Protein AF-0000000087581955 (afdb_homodimer)

Secondary structure (DSSP, 8-state):
-------------------------HHHHHHGGG-S-HHHHHHHHHHHHHHHHHHHHHHGGGHHHHHHHHHT-TT-TTS-HHHHHHHHHHHHHHHHHTT-HHHHHHHHTTSGGG--SSS--GGGHHHHHHHHHHHHHHHHHHHHHHH-/-------------------------HHHHHHGGG-S-HHHHHHHHHHHHHHHHHHHHHHGGGHHHHHHHHHT-TT-TTS-HHHHHHHHHHHHHHHHHTT-HHHHHHHHTTSGGG--SSS--GGGHHHHHHHHHHHHHHHHHHHHHHH-

Nearest PDB structures (foldseek):
  3ffl-assembly2_D  TM=4.399E-01  e=1.730E+00  Homo sapiens
  8j8q-assembly1_C  TM=4.031E-01  e=1.817E+00  Saccharomyces eubayanus
  6fvw-assembly1_S  TM=5.144E-01  e=7.930E+00  Saccharomyces cerevisiae S288C
  4cr3-assembly1_S  TM=3.971E-01  e=5.906E+00  Saccharomyces cerevisiae
  3ffl-assembly2_D  TM=4.398E-01  e=1.495E+00  Homo sapiens

Sequence (296 aa):
MAAAVASASGGLGLGGPPSRTPIATASGLLALLSEPDPSLVRRALTGLLAVVDTLWHEVAESLPDLEAIAEGGEGHESHDGAARETAAALASRVFFHLEEPRQALRLALESGGHFDVMAPSKADGPYVERLVNAAIEEYVSRRAREFDMAAAVASASGGLGLGGPPSRTPIATASGLLALLSEPDPSLVRRALTGLLAVVDTLWHEVAESLPDLEAIAEGGEGHESHDGAARETAAALASRVFFHLEEPRQALRLALESGGHFDVMAPSKADGPYVERLVNAAIEEYVSRRAREFD

Foldseek 3Di:
DDDPPPPPPVPPPPPDDPPCPPPCDLVNLLVQCPDPDQVSNQVSLVSCLVCCLPPVVSVVVCLVVLQCLLVCDDPNVPHDLQSNLSSLQSNLSSCVVVVNLQSSLVSLVSNPPSQDLPDDDPVCVVVSVSNVVVVVVVVVVVVVVVVD/DDPDPPPPPVPPPPPPDPPCPPPCDLVNLLVQCPPPDQVSNQVSLVSCLVCCLPPVVSVVVCLVVLQCLLVCDDPNVPHDLQSNLSSLQSNLSSCVVVVNLQSSLVSLVSNPPSQDLPDDDPVCVVVSVSNVVVVVVVVVVVVVVVVD

Solvent-accessible surface area (backbone atoms only — not comparable to full-atom values): 16694 Å² total; per-residue (Å²): 133,83,81,82,80,75,78,77,75,74,75,75,74,78,73,66,75,74,80,68,70,68,72,78,48,69,62,64,35,55,62,29,61,75,45,87,50,63,69,48,27,42,50,20,45,54,56,43,55,75,41,36,91,79,43,31,76,65,53,49,75,44,36,70,59,27,49,42,41,36,67,42,39,93,92,26,64,84,52,49,71,65,46,18,15,45,23,14,36,42,39,12,52,37,27,45,75,70,70,35,38,64,64,13,37,58,28,30,74,54,10,54,89,76,51,48,79,86,71,50,52,81,90,40,38,69,60,47,49,49,30,52,49,41,23,45,50,48,43,52,55,50,53,54,57,73,76,103,136,83,82,76,80,77,77,77,76,72,77,75,73,75,72,68,74,73,80,70,69,68,72,78,49,70,62,65,36,55,59,29,61,75,45,88,51,63,69,50,26,41,50,19,45,56,54,44,54,75,40,34,90,80,43,30,77,66,54,49,77,44,37,70,60,27,49,43,39,35,66,42,38,91,96,25,63,83,52,49,72,65,47,19,14,45,23,13,37,42,40,12,52,36,29,45,74,70,70,35,38,66,62,12,38,59,28,30,73,54,10,55,89,76,53,47,79,87,70,51,50,82,89,40,38,69,61,47,49,50,30,52,50,42,21,45,50,49,42,53,55,52,53,56,57,72,75,103

Radius of gyration: 31.88 Å; Cα contacts (8 Å, |Δi|>4): 304; chains: 2; bounding box: 93×101×53 Å

Structure (mmCIF, N/CA/C/O backbone):
data_AF-0000000087581955-model_v1
#
loop_
_entity.id
_entity.type
_entity.pdbx_description
1 polymer '26S proteasome non-ATPase regulatory subunit 1/RPN2 N-terminal domain-containing protein'
#
loop_
_atom_site.group_PDB
_atom_site.id
_atom_site.type_symbol
_atom_site.label_atom_id
_atom_site.label_alt_id
_atom_site.label_comp_id
_atom_site.label_asym_id
_atom_site.label_entity_id
_atom_site.label_seq_id
_atom_site.pdbx_PDB_ins_code
_atom_site.Cartn_x
_atom_site.Cartn_y
_atom_site.Cartn_z
_atom_site.occupancy
_atom_site.B_iso_or_equiv
_atom_site.auth_seq_id
_atom_site.auth_comp_id
_atom_site.auth_asym_id
_atom_site.auth_atom_id
_atom_site.pdbx_PDB_model_num
ATOM 1 N N . MET A 1 1 ? -70 52.875 -3.326 1 21.89 1 MET A N 1
ATOM 2 C CA . MET A 1 1 ? -69.25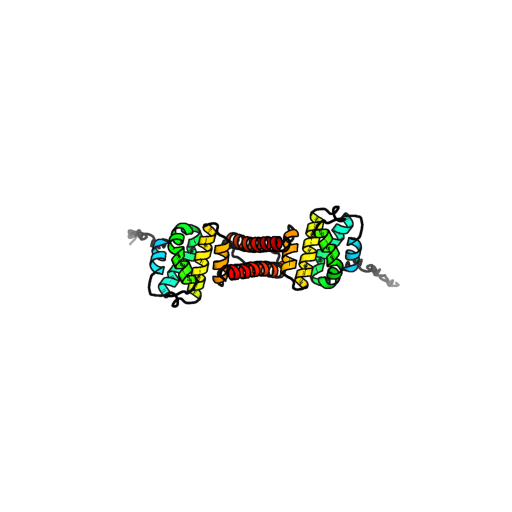 52.281 -2.217 1 21.89 1 MET A CA 1
ATOM 3 C C . MET A 1 1 ? -67.875 51.906 -2.662 1 21.89 1 MET A C 1
ATOM 5 O O . MET A 1 1 ? -67.062 51.469 -1.847 1 21.89 1 MET A O 1
ATOM 9 N N . ALA A 1 2 ? -67.688 51.812 -4.059 1 21.8 2 ALA A N 1
ATOM 10 C CA . ALA A 1 2 ? -66.625 50.906 -4.422 1 21.8 2 ALA A CA 1
ATOM 11 C C . ALA A 1 2 ? -65.25 51.375 -3.912 1 21.8 2 ALA A C 1
ATOM 13 O O . ALA A 1 2 ? -65.062 52.531 -3.543 1 21.8 2 ALA A O 1
ATOM 14 N N . ALA A 1 3 ? -64.125 51.312 -4.703 1 29.77 3 ALA A N 1
ATOM 15 C CA . ALA A 1 3 ? -62.906 50.531 -4.82 1 29.77 3 ALA A CA 1
ATOM 16 C C . ALA A 1 3 ? -61.688 51.406 -4.43 1 29.77 3 ALA A C 1
ATOM 18 O O . ALA A 1 3 ? -61.406 52.406 -5.062 1 29.77 3 ALA A O 1
ATOM 19 N N . ALA A 1 4 ? -61.344 51.375 -3.104 1 32.81 4 ALA A N 1
ATOM 20 C CA . ALA A 1 4 ? -60.156 52.031 -2.568 1 32.81 4 ALA A CA 1
ATOM 21 C C . ALA A 1 4 ? -58.875 51.438 -3.201 1 32.81 4 ALA A C 1
ATOM 23 O O . ALA A 1 4 ? -58.75 50.219 -3.322 1 32.81 4 ALA A O 1
ATOM 24 N N . VAL A 1 5 ? -58.25 52.156 -4.043 1 34.94 5 VAL A N 1
ATOM 25 C CA . VAL A 1 5 ? -57 51.906 -4.754 1 34.94 5 VAL A CA 1
ATOM 26 C C . VAL A 1 5 ? -55.844 51.719 -3.754 1 34.94 5 VAL A C 1
ATOM 28 O O . VAL A 1 5 ? -55.531 52.656 -3.008 1 34.94 5 VAL A O 1
ATOM 31 N N . ALA A 1 6 ? -55.75 50.531 -3.084 1 34.69 6 ALA A N 1
ATOM 32 C CA . ALA A 1 6 ? -54.656 50.25 -2.133 1 34.69 6 ALA A CA 1
ATOM 33 C C . ALA A 1 6 ? -53.312 50.344 -2.811 1 34.69 6 ALA A C 1
ATOM 35 O O . ALA A 1 6 ? -53.125 49.812 -3.906 1 34.69 6 ALA A O 1
ATOM 36 N N . SER A 1 7 ? -52.562 51.375 -2.662 1 27.98 7 SER A N 1
ATOM 37 C CA . SER A 1 7 ? -51.188 51.625 -3.068 1 27.98 7 SER A CA 1
ATOM 38 C C . SER A 1 7 ? -50.281 50.531 -2.512 1 27.98 7 SER A C 1
ATOM 40 O O . SER A 1 7 ? -50.25 50.281 -1.303 1 27.98 7 SER A O 1
ATOM 42 N N . ALA A 1 8 ? -50.156 49.344 -3.156 1 36.34 8 ALA A N 1
ATOM 43 C CA . ALA A 1 8 ? -49.25 48.25 -2.867 1 36.34 8 ALA A CA 1
ATOM 44 C C . ALA A 1 8 ? -47.812 48.75 -2.697 1 36.34 8 ALA A C 1
ATOM 46 O O . ALA A 1 8 ? -47.188 49.219 -3.654 1 36.34 8 ALA A O 1
ATOM 47 N N . SER A 1 9 ? -47.531 49.5 -1.555 1 29.95 9 SER A N 1
ATOM 48 C CA . SER A 1 9 ? -46.125 49.812 -1.293 1 29.95 9 SER A CA 1
ATOM 49 C C . SER A 1 9 ? -45.281 48.531 -1.302 1 29.95 9 SER A C 1
ATOM 51 O O . SER A 1 9 ? -45.469 47.656 -0.48 1 29.95 9 SER A O 1
ATOM 53 N N . GLY A 1 10 ? -45.031 47.906 -2.396 1 34.22 10 GLY A N 1
ATOM 54 C CA . GLY A 1 10 ? -44.094 46.812 -2.525 1 34.22 10 GLY A CA 1
ATOM 55 C C . GLY A 1 10 ? -42.75 47.094 -1.847 1 34.22 10 GLY A C 1
ATOM 56 O O . GLY A 1 10 ? -42.062 48.031 -2.197 1 34.22 10 GLY A O 1
ATOM 57 N N . GLY A 1 11 ? -42.688 46.906 -0.487 1 33 11 GLY A N 1
ATOM 58 C CA . GLY A 1 11 ? -41.438 46.969 0.257 1 33 11 GLY A CA 1
ATOM 59 C C . GLY A 1 11 ? -40.344 46.156 -0.381 1 33 11 GLY A C 1
ATOM 60 O O . GLY A 1 11 ? -40.5 44.938 -0.609 1 33 11 GLY A O 1
ATOM 61 N N . LEU A 1 12 ? -39.656 46.625 -1.37 1 38.62 12 LEU A N 1
ATOM 62 C CA . LEU A 1 12 ? -38.375 46.062 -1.84 1 38.62 12 LEU A CA 1
ATOM 63 C C . LEU A 1 12 ? -37.469 45.719 -0.667 1 38.62 12 LEU A C 1
ATOM 65 O O . LEU A 1 12 ? -37.094 46.594 0.117 1 38.62 12 LEU A O 1
ATOM 69 N N . GLY A 1 13 ? -37.719 44.625 0.064 1 37.88 13 GLY A N 1
ATOM 70 C CA . GLY A 1 13 ? -36.75 44.062 0.995 1 37.88 13 GLY A CA 1
ATOM 71 C C . GLY A 1 13 ? -35.344 44.062 0.45 1 37.88 13 GLY A C 1
ATOM 72 O O . GLY A 1 13 ? -35.062 43.406 -0.56 1 37.88 13 GLY A O 1
ATOM 73 N N . LEU A 1 14 ? -34.656 45.156 0.453 1 40.66 14 LEU A N 1
ATOM 74 C CA . LEU A 1 14 ? -33.188 45.156 0.213 1 40.66 14 LEU A CA 1
ATOM 75 C C . LEU A 1 14 ? -32.562 43.938 0.864 1 40.66 14 LEU A C 1
ATOM 77 O O . LEU A 1 14 ? -32.656 43.75 2.076 1 40.66 14 LEU A O 1
ATOM 81 N N . GLY A 1 15 ? -32.625 42.719 0.253 1 39.19 15 GLY A N 1
ATOM 82 C CA . GLY A 1 15 ? -31.781 41.594 0.641 1 39.19 15 GLY A CA 1
ATOM 83 C C . GLY A 1 15 ? -30.406 42 1.142 1 39.19 15 GLY A C 1
ATOM 84 O O . GLY A 1 15 ? -29.734 42.812 0.506 1 39.19 15 GLY A O 1
ATOM 85 N N . GLY A 1 16 ? -30.234 42.25 2.438 1 41.22 16 GLY A N 1
ATOM 86 C CA . GLY A 1 16 ? -28.922 42.469 3.016 1 41.22 16 GLY A CA 1
ATOM 87 C C . GLY A 1 16 ? -27.812 41.688 2.35 1 41.22 16 GLY A C 1
ATOM 88 O O . GLY A 1 16 ? -28.094 40.719 1.635 1 41.22 16 GLY A O 1
ATOM 89 N N . PRO A 1 17 ? -26.672 42.312 2.051 1 42.19 17 PRO A N 1
ATOM 90 C CA . PRO A 1 17 ? -25.578 41.562 1.421 1 42.19 17 PRO A CA 1
ATOM 91 C C . PRO A 1 17 ? -25.406 40.156 1.994 1 42.19 17 PRO A C 1
ATOM 93 O O . PRO A 1 17 ? -25.797 39.906 3.137 1 42.19 17 PRO A O 1
ATOM 96 N N . PRO A 1 18 ? -25.469 39.125 1.227 1 43.31 18 PRO A N 1
ATOM 97 C CA . PRO A 1 18 ? -25.234 37.781 1.747 1 43.31 18 PRO A CA 1
ATOM 98 C C . PRO A 1 18 ? -24.172 37.75 2.844 1 43.31 18 PRO A C 1
ATOM 100 O O . PRO A 1 18 ? -23.281 38.594 2.875 1 43.31 18 PRO A O 1
ATOM 103 N N . SER A 1 19 ? -24.516 37.5 4.047 1 42.88 19 SER A N 1
ATOM 104 C CA . SER A 1 19 ? -23.562 37.219 5.113 1 42.88 19 SER A CA 1
ATOM 105 C C . SER A 1 19 ? -22.297 36.562 4.57 1 42.88 19 SER A C 1
ATOM 107 O O . SER A 1 19 ? -22.359 35.469 3.994 1 42.88 19 SER A O 1
ATOM 109 N N . ARG A 1 20 ? -21.359 37.219 3.996 1 43.88 20 ARG A N 1
ATOM 110 C CA . ARG A 1 20 ? -20.094 36.688 3.516 1 43.88 20 ARG A CA 1
ATOM 111 C C . ARG A 1 20 ? -19.484 35.719 4.531 1 43.88 20 ARG A C 1
ATOM 113 O O . ARG A 1 20 ? -19.047 36.156 5.609 1 43.88 20 ARG A O 1
ATOM 120 N N . THR A 1 21 ? -20.078 34.656 4.742 1 46.47 21 THR A N 1
ATOM 121 C CA . THR A 1 21 ? -19.281 33.688 5.496 1 46.47 21 THR A CA 1
ATOM 122 C C . THR A 1 21 ? -17.797 33.844 5.164 1 46.47 21 THR A C 1
ATOM 124 O O . THR A 1 21 ? -17.391 33.75 4.004 1 46.47 21 THR A O 1
ATOM 127 N N . PRO A 1 22 ? -17.094 34.75 5.797 1 46.34 22 PRO A N 1
ATOM 128 C CA . PRO A 1 22 ? -15.68 34.906 5.469 1 46.34 22 PRO A CA 1
ATOM 129 C C . PRO A 1 22 ? -15.016 33.594 5.043 1 46.34 22 PRO A C 1
ATOM 131 O O . PRO A 1 22 ? -15.266 32.562 5.645 1 46.34 22 PRO A O 1
ATOM 134 N N . ILE A 1 23 ? -14.828 33.375 3.855 1 48.28 23 ILE A N 1
ATOM 135 C CA . ILE A 1 23 ? -13.93 32.312 3.412 1 48.28 23 ILE A CA 1
ATOM 136 C C . ILE A 1 23 ? -12.758 32.188 4.383 1 48.28 23 ILE A C 1
ATOM 138 O O . ILE A 1 23 ? -12 33.156 4.57 1 48.28 23 ILE A O 1
ATOM 142 N N . ALA A 1 24 ? -12.945 31.516 5.535 1 58.81 24 ALA A N 1
ATOM 143 C CA . ALA A 1 24 ? -11.797 31.344 6.418 1 58.81 24 ALA A CA 1
ATOM 144 C C . ALA A 1 24 ? -10.516 31.172 5.613 1 58.81 24 ALA A C 1
ATOM 146 O O . ALA A 1 24 ? -10.414 30.297 4.762 1 58.81 24 ALA A O 1
ATOM 147 N N . THR A 1 25 ? -9.75 32.312 5.273 1 74.56 25 THR A N 1
ATOM 148 C CA . THR A 1 25 ? -8.43 32.25 4.672 1 74.56 25 THR A CA 1
ATOM 149 C C . THR A 1 25 ? -7.488 31.375 5.48 1 74.56 25 THR A C 1
ATOM 151 O O . THR A 1 25 ? -7.711 31.141 6.676 1 74.56 25 THR A O 1
ATOM 154 N N . ALA A 1 26 ? -6.707 30.469 4.891 1 87.94 26 ALA A N 1
ATOM 155 C CA . ALA A 1 26 ? -5.719 29.641 5.574 1 87.94 26 ALA A CA 1
ATOM 156 C C . ALA A 1 26 ? -4.977 30.438 6.645 1 87.94 26 ALA A C 1
ATOM 158 O O . ALA A 1 26 ? -4.703 29.922 7.734 1 87.94 26 ALA A O 1
ATOM 159 N N . SER A 1 27 ? -4.898 31.766 6.445 1 90.56 27 SER A N 1
ATOM 160 C CA . SER A 1 27 ? -4.141 32.594 7.371 1 90.56 27 SER A CA 1
ATOM 161 C C . SER A 1 27 ? -4.859 32.75 8.711 1 90.56 27 SER A C 1
ATOM 163 O O . SER A 1 27 ? -4.23 32.688 9.766 1 90.56 27 SER A O 1
ATOM 165 N N . GLY A 1 28 ? -6.07 33.031 8.641 1 91.75 28 GLY A N 1
ATOM 166 C CA . GLY A 1 28 ? -6.852 33.125 9.867 1 91.75 28 GLY A CA 1
ATOM 167 C C . GLY A 1 28 ? -6.82 31.844 10.695 1 91.75 28 GLY A C 1
ATOM 168 O O . GLY A 1 28 ? -6.66 31.906 11.914 1 91.75 28 GLY A O 1
ATOM 169 N N . LEU A 1 29 ? -6.93 30.734 10.078 1 95.56 29 LEU A N 1
ATOM 170 C CA . LEU A 1 29 ? -6.871 29.453 10.766 1 95.56 29 LEU A CA 1
ATOM 171 C C . LEU A 1 29 ? -5.469 29.172 11.297 1 95.56 29 LEU A C 1
ATOM 173 O O . LEU A 1 29 ? -5.305 28.656 12.398 1 95.56 29 LEU A O 1
ATOM 177 N N . LEU A 1 30 ? -4.492 29.531 10.531 1 96.19 30 LEU A N 1
ATOM 178 C CA . LEU A 1 30 ? -3.105 29.312 10.93 1 96.19 30 LEU A CA 1
ATOM 179 C C . LEU A 1 30 ? -2.777 30.078 12.203 1 96.19 30 LEU A C 1
ATOM 181 O O . LEU A 1 30 ? -2.021 29.594 13.047 1 96.19 30 LEU A O 1
ATOM 185 N N . ALA A 1 31 ? -3.328 31.266 12.328 1 93.44 31 ALA A N 1
ATOM 186 C CA . ALA A 1 31 ? -3.102 32.094 13.516 1 93.44 31 ALA A CA 1
ATOM 187 C C . ALA A 1 31 ? -3.633 31.406 14.773 1 93.44 31 ALA A C 1
ATOM 189 O O . ALA A 1 31 ? -3.092 31.594 15.867 1 93.44 31 ALA A O 1
ATOM 190 N N . LEU A 1 32 ? -4.598 30.547 14.617 1 93.5 32 LEU A N 1
ATOM 191 C CA . LEU A 1 32 ? -5.242 29.891 15.742 1 93.5 32 LEU A CA 1
ATOM 192 C C . LEU A 1 32 ? -4.391 28.734 16.25 1 93.5 32 LEU A C 1
ATOM 194 O O . LEU A 1 32 ? -4.609 28.234 17.359 1 93.5 32 LEU A O 1
ATOM 198 N N . LEU A 1 33 ? -3.371 28.266 15.516 1 92.75 33 LEU A N 1
ATOM 199 C CA . LEU A 1 33 ? -2.549 27.125 15.898 1 92.75 33 LEU A CA 1
ATOM 200 C C . LEU A 1 33 ? -1.664 27.469 17.094 1 92.75 33 LEU A C 1
ATOM 202 O O . LEU A 1 33 ? -1.193 26.578 17.797 1 92.75 33 LEU A O 1
ATOM 206 N N . SER A 1 34 ? -1.469 28.766 17.312 1 88.62 34 SER A N 1
ATOM 207 C CA . SER A 1 34 ? -0.576 29.203 18.375 1 88.62 34 SER A CA 1
ATOM 208 C C . SER A 1 34 ? -1.359 29.594 19.625 1 88.62 34 SER A C 1
ATOM 210 O O . SER A 1 34 ? -0.774 30.016 20.625 1 88.62 34 SER A O 1
ATOM 212 N N . GLU A 1 35 ? -2.619 29.422 19.5 1 89.38 35 GLU A N 1
ATOM 213 C CA . GLU A 1 35 ? -3.455 29.781 20.641 1 89.38 35 GLU A CA 1
ATOM 214 C C . GLU A 1 35 ? -3.318 28.766 21.766 1 89.38 35 GLU A C 1
ATOM 216 O O . GLU A 1 35 ? -3.189 27.562 21.516 1 89.38 35 GLU A O 1
ATOM 221 N N . PRO A 1 36 ? -3.451 29.266 23.031 1 88.25 36 PRO A N 1
ATOM 222 C CA . PRO A 1 36 ? -3.332 28.359 24.172 1 88.25 36 PRO A CA 1
ATOM 223 C C . PRO A 1 36 ? -4.562 27.469 24.359 1 88.25 36 PRO A C 1
ATOM 225 O O . PRO A 1 36 ? -4.473 26.406 24.969 1 88.25 36 PRO A O 1
ATOM 228 N N . ASP A 1 37 ? -5.672 27.828 23.875 1 89.44 37 ASP A N 1
ATOM 229 C CA . ASP A 1 37 ? -6.914 27.062 24 1 89.44 37 ASP A CA 1
ATOM 230 C C . ASP A 1 37 ? -6.934 25.875 23.047 1 89.44 37 ASP A C 1
ATOM 232 O O . ASP A 1 37 ? -6.98 26.062 21.828 1 89.44 37 ASP A O 1
ATOM 236 N N . PRO A 1 38 ? -7.047 24.688 23.516 1 89.62 38 PRO A N 1
ATOM 237 C CA . PRO A 1 38 ? -7.023 23.5 22.656 1 89.62 38 PRO A CA 1
ATOM 238 C C . PRO A 1 38 ? -8.211 23.422 21.703 1 89.62 38 PRO A C 1
ATOM 240 O O . PRO A 1 38 ? -8.094 22.891 20.609 1 89.62 38 PRO A O 1
ATOM 243 N N . SER A 1 39 ? -9.273 23.906 22.172 1 91.62 39 SER A N 1
ATOM 244 C CA . SER A 1 39 ? -10.453 23.875 21.328 1 91.62 39 SER A CA 1
ATOM 245 C C . SER A 1 39 ? -10.258 24.75 20.078 1 91.62 39 SER A C 1
ATOM 247 O O . SER A 1 39 ? -10.773 24.422 19.016 1 91.62 39 SER A O 1
ATOM 249 N N . LEU A 1 40 ? -9.57 25.828 20.25 1 93.5 40 LEU A N 1
ATOM 250 C CA . LEU A 1 40 ? -9.273 26.703 19.109 1 93.5 40 LEU A CA 1
ATOM 251 C C . LEU A 1 40 ? -8.289 26.047 18.156 1 93.5 40 LEU A C 1
ATOM 253 O O . LEU A 1 40 ? -8.43 26.156 16.938 1 93.5 40 LEU A O 1
ATOM 257 N N . VAL A 1 41 ? -7.312 25.328 18.75 1 93 41 VAL A N 1
ATOM 258 C CA . VAL A 1 41 ? -6.34 24.625 17.938 1 93 41 VAL A CA 1
ATOM 259 C C . VAL A 1 41 ? -7.039 23.531 17.125 1 93 41 VAL A C 1
ATOM 261 O O . VAL A 1 41 ? -6.805 23.391 15.922 1 93 41 VAL A O 1
ATOM 264 N N . ARG A 1 42 ? -7.926 22.828 17.734 1 94.62 42 ARG A N 1
ATOM 265 C CA . ARG A 1 42 ? -8.672 21.766 17.062 1 94.62 42 ARG A CA 1
ATOM 266 C C . ARG A 1 42 ? -9.492 22.328 15.906 1 94.62 42 ARG A C 1
ATOM 268 O O . ARG A 1 42 ? -9.555 21.734 14.828 1 94.62 42 ARG A O 1
ATOM 275 N N . ARG A 1 43 ? -10.141 23.422 16.203 1 95.19 43 ARG A N 1
ATOM 276 C CA . ARG A 1 43 ? -10.93 24.062 15.172 1 95.19 43 ARG A CA 1
ATOM 277 C C . ARG A 1 43 ? -10.047 24.5 14 1 95.19 43 ARG A C 1
ATOM 279 O O . ARG A 1 43 ? -10.43 24.344 12.836 1 95.19 43 ARG A O 1
ATOM 286 N N . ALA A 1 44 ? -8.953 25.047 14.344 1 96.5 44 ALA A N 1
ATOM 287 C CA . ALA A 1 44 ? -8 25.453 13.32 1 96.5 44 ALA A CA 1
ATOM 288 C C . ALA A 1 44 ? -7.555 24.266 12.469 1 96.5 44 ALA A C 1
ATOM 290 O O . ALA A 1 44 ? -7.582 24.344 11.242 1 96.5 44 ALA A O 1
ATOM 291 N N . LEU A 1 45 ? -7.195 23.172 13.078 1 97.31 45 LEU A N 1
ATOM 292 C CA . LEU A 1 45 ? -6.707 21.984 12.398 1 97.31 45 LEU A CA 1
ATOM 293 C C . LEU A 1 45 ? -7.773 21.406 11.477 1 97.31 45 LEU A C 1
ATOM 295 O O . LEU A 1 45 ? -7.496 21.094 10.312 1 97.31 45 LEU A O 1
ATOM 299 N N . THR A 1 46 ? -8.906 21.312 11.992 1 96.5 46 THR A N 1
ATOM 300 C CA . THR A 1 46 ? -10.016 20.766 11.219 1 96.5 46 THR A CA 1
ATOM 301 C C . THR A 1 46 ? -10.32 21.641 10.008 1 96.5 46 THR A C 1
ATOM 303 O O . THR A 1 46 ? -10.523 21.141 8.898 1 96.5 46 THR A O 1
ATOM 306 N N . GLY A 1 47 ? -10.375 22.922 10.273 1 96.88 47 GLY A N 1
ATOM 307 C CA . GLY A 1 47 ? -10.594 23.859 9.18 1 96.88 47 GLY A CA 1
ATOM 308 C C . GLY A 1 47 ? -9.508 23.797 8.125 1 96.88 47 GLY A C 1
ATOM 309 O O . GLY A 1 47 ? -9.797 23.844 6.926 1 96.88 47 GLY A O 1
ATOM 310 N N . LEU A 1 48 ? -8.289 23.703 8.547 1 97.75 48 LEU A N 1
ATOM 311 C CA . LEU A 1 48 ? -7.16 23.641 7.629 1 97.75 48 LEU A CA 1
ATOM 312 C C . LEU A 1 48 ? -7.195 22.359 6.812 1 97.75 48 LEU A C 1
ATOM 314 O O . LEU A 1 48 ? -6.855 22.359 5.625 1 97.75 48 LEU A O 1
ATOM 318 N N . LEU A 1 49 ? -7.562 21.266 7.414 1 97 49 LEU A N 1
ATOM 319 C CA . LEU A 1 49 ? -7.625 19.984 6.719 1 97 49 LEU A CA 1
ATOM 320 C C . LEU A 1 49 ? -8.641 20.031 5.582 1 97 49 LEU A C 1
ATOM 322 O O . LEU A 1 49 ? -8.422 19.438 4.527 1 97 49 LEU A O 1
ATOM 326 N N . ALA A 1 50 ? -9.664 20.797 5.816 1 95.44 50 ALA A N 1
ATOM 327 C CA . ALA A 1 50 ? -10.727 20.906 4.82 1 95.44 50 ALA A CA 1
ATOM 328 C C . ALA A 1 50 ? -10.242 21.672 3.59 1 95.44 50 ALA A C 1
ATOM 330 O O . ALA A 1 50 ? -10.781 21.516 2.494 1 95.44 50 ALA A O 1
ATOM 331 N N . VAL A 1 51 ? -9.188 22.453 3.715 1 95.62 51 VAL A N 1
ATOM 332 C CA . VAL A 1 51 ? -8.805 23.328 2.611 1 95.62 51 VAL A CA 1
ATOM 333 C C . VAL A 1 51 ? -7.379 23.016 2.164 1 95.62 51 VAL A C 1
ATOM 335 O O . VAL A 1 51 ? -6.879 23.594 1.199 1 95.62 51 VAL A O 1
ATOM 338 N N . VAL A 1 52 ? -6.703 22.109 2.742 1 97.19 52 VAL A N 1
ATOM 339 C CA . VAL A 1 52 ? -5.27 21.875 2.578 1 97.19 52 VAL A CA 1
ATOM 340 C C . VAL A 1 52 ? -4.965 21.5 1.133 1 97.19 52 VAL A C 1
ATOM 342 O O . VAL A 1 52 ? -3.916 21.844 0.595 1 97.19 52 VAL A O 1
ATOM 345 N N . ASP A 1 53 ? -5.84 20.844 0.45 1 96.44 53 ASP A N 1
ATOM 346 C CA . ASP A 1 53 ? -5.555 20.406 -0.913 1 96.44 53 ASP A CA 1
ATOM 347 C C . ASP A 1 53 ? -5.531 21.594 -1.878 1 96.44 53 ASP A C 1
ATOM 349 O O . ASP A 1 53 ? -4.883 21.531 -2.922 1 96.44 53 ASP A O 1
ATOM 353 N N . THR A 1 54 ? -6.207 22.625 -1.479 1 95.62 54 THR A N 1
ATOM 354 C CA . THR A 1 54 ? -6.266 23.797 -2.334 1 95.62 54 THR A CA 1
ATOM 355 C C . THR A 1 54 ? -5.281 24.859 -1.851 1 95.62 54 THR A C 1
ATOM 357 O O . THR A 1 54 ? -4.73 25.625 -2.656 1 95.62 54 THR A O 1
ATOM 360 N N . LEU A 1 55 ? -5.02 24.922 -0.562 1 96.81 55 LEU A N 1
ATOM 361 C CA . LEU A 1 55 ? -4.219 26 0.012 1 96.81 55 LEU A CA 1
ATOM 362 C C . LEU A 1 55 ? -2.953 25.438 0.662 1 96.81 55 LEU A C 1
ATOM 364 O O . LEU A 1 55 ? -2.463 26 1.648 1 96.81 55 LEU A O 1
ATOM 368 N N . TRP A 1 56 ? -2.416 24.344 0.12 1 97.69 56 TRP A N 1
ATOM 369 C CA . TRP A 1 56 ? -1.295 23.672 0.756 1 97.69 56 TRP A CA 1
ATOM 370 C C . TRP A 1 56 ? -0.066 24.578 0.809 1 97.69 56 TRP A C 1
ATOM 372 O O . TRP A 1 56 ? 0.73 24.484 1.746 1 97.69 56 TRP A O 1
ATOM 382 N N . HIS A 1 57 ? 0.135 25.516 -0.067 1 97.12 57 HIS A N 1
ATOM 383 C CA . HIS A 1 57 ? 1.286 26.406 -0.081 1 97.12 57 HIS A CA 1
ATOM 384 C C . HIS A 1 57 ? 1.281 27.328 1.134 1 97.12 57 HIS A C 1
ATOM 386 O O . HIS A 1 57 ? 2.34 27.656 1.677 1 97.12 57 HIS A O 1
ATOM 392 N N . GLU A 1 58 ? 0.129 27.734 1.536 1 96.44 58 GLU A N 1
ATOM 393 C CA . GLU A 1 58 ? -0.016 28.562 2.732 1 96.44 58 GLU A CA 1
ATOM 394 C C . GLU A 1 58 ? 0.176 27.734 4 1 96.44 58 GLU A C 1
ATOM 396 O O . GLU A 1 58 ? 0.898 28.141 4.91 1 96.44 58 GLU A O 1
ATOM 401 N N . VAL A 1 59 ? -0.395 26.578 3.998 1 97.44 59 VAL A N 1
ATOM 402 C CA . VAL A 1 59 ? -0.324 25.703 5.156 1 97.44 59 VAL A CA 1
ATOM 403 C C . VAL A 1 59 ? 1.116 25.234 5.367 1 97.44 59 VAL A C 1
ATOM 405 O O . VAL A 1 59 ? 1.555 25.047 6.508 1 97.44 59 VAL A O 1
ATOM 408 N N . ALA A 1 60 ? 1.851 25.141 4.258 1 97.5 60 ALA A N 1
ATOM 409 C CA . ALA A 1 60 ? 3.23 24.656 4.285 1 97.5 60 ALA A CA 1
ATOM 410 C C . ALA A 1 60 ? 4.098 25.547 5.18 1 97.5 60 ALA A C 1
ATOM 412 O O . ALA A 1 60 ? 5.09 25.078 5.746 1 97.5 60 ALA A O 1
ATOM 413 N N . GLU A 1 61 ? 3.721 26.781 5.32 1 94.62 61 GLU A N 1
ATOM 414 C CA . GLU A 1 61 ? 4.473 27.703 6.168 1 94.62 61 GLU A CA 1
ATOM 415 C C . GLU A 1 61 ? 4.441 27.266 7.629 1 94.62 61 GLU A C 1
ATOM 417 O O . GLU A 1 61 ? 5.359 27.562 8.398 1 94.62 61 GLU A O 1
ATOM 422 N N . SER A 1 62 ? 3.473 26.516 7.988 1 95.69 62 SER A N 1
ATOM 423 C CA . SER A 1 62 ? 3.301 26.062 9.367 1 95.69 62 SER A CA 1
ATOM 424 C C . SER A 1 62 ? 3.65 24.594 9.523 1 95.69 62 SER A C 1
ATOM 426 O O . SER A 1 62 ? 3.312 23.969 10.539 1 95.69 62 SER A O 1
ATOM 428 N N . LEU A 1 63 ? 4.344 24.031 8.602 1 97.44 63 LEU A N 1
ATOM 429 C CA . LEU A 1 63 ? 4.633 22.609 8.57 1 97.44 63 LEU A CA 1
ATOM 430 C C . LEU A 1 63 ? 5.43 22.188 9.805 1 97.44 63 LEU A C 1
ATOM 432 O O . LEU A 1 63 ? 5.09 21.203 10.469 1 97.44 63 LEU A O 1
ATOM 436 N N . PRO A 1 64 ? 6.473 22.938 10.242 1 95.38 64 PRO A N 1
ATOM 437 C CA . PRO A 1 64 ? 7.195 22.547 11.453 1 95.38 64 PRO A CA 1
ATOM 438 C C . PRO A 1 64 ? 6.297 22.5 12.688 1 95.38 64 PRO A C 1
ATOM 440 O O . PRO A 1 64 ? 6.418 21.594 13.516 1 95.38 64 PRO A O 1
ATOM 443 N N . ASP A 1 65 ? 5.402 23.484 12.773 1 93.06 65 ASP A N 1
ATOM 444 C CA . ASP A 1 65 ? 4.457 23.5 13.883 1 93.06 65 ASP A CA 1
ATOM 445 C C . ASP A 1 65 ? 3.518 22.297 13.82 1 93.06 65 ASP A C 1
ATOM 447 O O . ASP A 1 65 ? 3.227 21.688 14.852 1 93.06 65 ASP A O 1
ATOM 451 N N . LEU A 1 66 ? 3.059 21.984 12.656 1 96.62 66 LEU A N 1
ATOM 452 C CA . LEU A 1 66 ? 2.164 20.844 12.469 1 96.62 66 LEU A CA 1
ATOM 453 C C . LEU A 1 66 ? 2.852 19.547 12.867 1 96.62 66 LEU A C 1
ATOM 455 O O . LEU A 1 66 ? 2.268 18.719 13.57 1 96.62 66 LEU A O 1
ATOM 459 N N . GLU A 1 67 ? 4.078 19.406 12.484 1 96.25 67 GLU A N 1
ATOM 460 C CA . GLU A 1 67 ? 4.844 18.219 12.836 1 96.25 67 GLU A CA 1
ATOM 461 C C . GLU A 1 67 ? 5.055 18.125 14.344 1 96.25 67 GLU A C 1
ATOM 463 O O . GLU A 1 67 ? 4.953 17.047 14.922 1 96.25 67 GLU A O 1
ATOM 468 N N . ALA A 1 68 ? 5.34 19.25 14.922 1 93.44 68 ALA A N 1
ATOM 469 C CA . ALA A 1 68 ? 5.539 19.281 16.375 1 93.44 68 ALA A CA 1
ATOM 470 C C . ALA A 1 68 ? 4.277 18.844 17.109 1 93.44 68 ALA A C 1
ATOM 472 O O . ALA A 1 68 ? 4.344 18.078 18.078 1 93.44 68 ALA A O 1
ATOM 473 N N . ILE A 1 69 ? 3.148 19.359 16.688 1 93.88 69 ILE A N 1
ATOM 474 C CA . ILE A 1 69 ? 1.878 18.984 17.297 1 93.88 69 ILE A CA 1
ATOM 475 C C . ILE A 1 69 ? 1.63 17.484 17.094 1 93.88 69 ILE A C 1
ATOM 477 O O . ILE A 1 69 ? 1.26 16.781 18.047 1 93.88 69 ILE A O 1
ATOM 481 N N . ALA A 1 70 ? 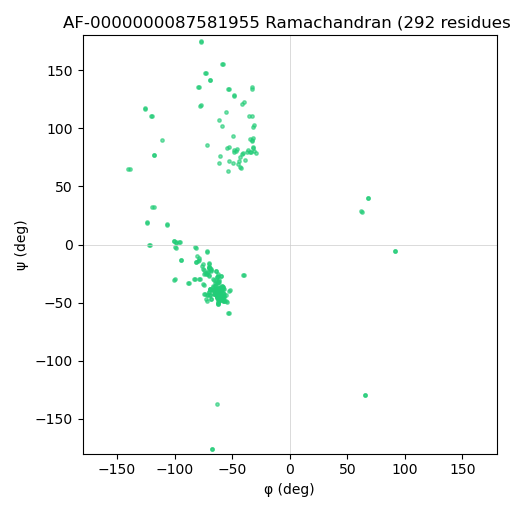1.833 16.984 15.883 1 95.75 70 ALA A N 1
ATOM 482 C CA . ALA A 1 70 ? 1.604 15.586 15.555 1 95.75 70 ALA A CA 1
ATOM 483 C C . ALA A 1 70 ? 2.447 14.672 16.438 1 95.75 70 ALA A C 1
ATOM 485 O O . ALA A 1 70 ? 1.985 13.617 16.875 1 95.75 70 ALA A O 1
ATOM 486 N N . GLU A 1 71 ? 3.648 15.055 16.766 1 92.25 71 GLU A N 1
ATOM 487 C CA . GLU A 1 71 ? 4.602 14.25 17.531 1 92.25 71 GLU A CA 1
ATOM 488 C C . GLU A 1 71 ? 4.32 14.328 19.031 1 92.25 71 GLU A C 1
ATOM 490 O O . GLU A 1 71 ? 4.762 13.469 19.797 1 92.25 71 GLU A O 1
ATOM 495 N N . GLY A 1 72 ? 3.562 15.227 19.453 1 87.25 72 GLY A N 1
ATOM 496 C CA . GLY A 1 72 ? 3.279 15.414 20.859 1 87.25 72 GLY A CA 1
ATOM 497 C C . GLY A 1 72 ? 4.512 15.758 21.672 1 87.25 72 GLY A C 1
ATOM 498 O O . GLY A 1 72 ? 4.664 15.305 22.812 1 87.25 72 GLY A O 1
ATOM 499 N N . GLY A 1 73 ? 5.414 16.375 21.031 1 73.31 73 GLY A N 1
ATOM 500 C CA . GLY A 1 73 ? 6.637 16.734 21.734 1 73.31 73 GLY A CA 1
ATOM 501 C C . GLY A 1 73 ? 6.422 17.781 22.812 1 73.31 73 GLY A C 1
ATOM 502 O O . GLY A 1 73 ? 5.285 18.062 23.188 1 73.31 73 GLY A O 1
ATOM 503 N N . GLU A 1 74 ? 7.492 18.109 23.328 1 67.25 74 GLU A N 1
ATOM 504 C CA . GLU A 1 74 ? 7.492 19.078 24.422 1 67.25 74 GLU A CA 1
ATOM 505 C C . GLU A 1 74 ? 6.645 20.297 24.078 1 67.25 74 GLU A C 1
ATOM 507 O O . GLU A 1 74 ? 6.824 20.891 23.016 1 67.25 74 GLU A O 1
ATOM 512 N N . GLY A 1 75 ? 5.707 20.719 24.891 1 68.12 75 GLY A N 1
ATOM 513 C CA . GLY A 1 75 ? 4.875 21.891 24.719 1 68.12 75 GLY A CA 1
ATOM 514 C C . GLY A 1 75 ? 3.57 21.609 24 1 68.12 75 GLY A C 1
ATOM 515 O O . GLY A 1 75 ? 2.725 22.484 23.859 1 68.12 75 GLY A O 1
ATOM 516 N N . HIS A 1 76 ? 3.492 20.375 23.562 1 70.94 76 HIS A N 1
ATOM 517 C CA . HIS A 1 76 ? 2.283 20.016 22.812 1 70.94 76 HIS A CA 1
ATOM 518 C C . HIS A 1 76 ? 1.587 18.812 23.453 1 70.94 76 HIS A C 1
ATOM 520 O O . HIS A 1 76 ? 0.763 18.172 22.797 1 70.94 76 HIS A O 1
ATOM 526 N N . GLU A 1 77 ? 1.926 18.656 24.547 1 67.75 77 GLU A N 1
ATOM 527 C CA . GLU A 1 77 ? 1.43 17.5 25.297 1 67.75 77 GLU A CA 1
ATOM 528 C C . GLU A 1 77 ? -0.061 17.625 25.594 1 67.75 77 GLU A C 1
ATOM 530 O O . GLU A 1 77 ? -0.748 16.625 25.812 1 67.75 77 GLU A O 1
ATOM 535 N N . SER A 1 78 ? -0.406 18.922 25.516 1 68.19 78 SER A N 1
ATOM 536 C CA . SER A 1 78 ? -1.778 19.203 25.922 1 68.19 78 SER A CA 1
ATOM 537 C C . SER A 1 78 ? -2.768 18.844 24.828 1 68.19 78 SER A C 1
ATOM 539 O O . SER A 1 78 ? -3.971 18.75 25.062 1 68.19 78 SER A O 1
ATOM 541 N N . HIS A 1 79 ? -2.213 18.594 23.719 1 77.44 79 HIS A N 1
ATOM 542 C CA . HIS A 1 79 ? -3.121 18.266 22.625 1 77.44 79 HIS A CA 1
ATOM 543 C C . HIS A 1 79 ? -3.604 16.828 22.719 1 77.44 79 HIS A C 1
ATOM 545 O O . HIS A 1 79 ? -2.826 15.93 23.062 1 77.44 79 HIS A O 1
ATOM 551 N N . ASP A 1 80 ? -4.844 16.719 22.516 1 83.25 80 ASP A N 1
ATOM 552 C CA . ASP A 1 80 ? -5.406 15.367 22.609 1 83.25 80 ASP A CA 1
ATOM 553 C C . ASP A 1 80 ? -5.082 14.555 21.359 1 83.25 80 ASP A C 1
ATOM 555 O O . ASP A 1 80 ? -4.461 15.062 20.422 1 83.25 80 ASP A O 1
ATOM 559 N N . GLY A 1 81 ? -5.453 13.328 21.438 1 90.19 81 GLY A N 1
ATOM 560 C CA . GLY A 1 81 ? -5.164 12.375 20.375 1 90.19 81 GLY A CA 1
ATOM 561 C C . GLY A 1 81 ? -5.75 12.781 19.031 1 90.19 81 GLY A C 1
ATOM 562 O O . GLY A 1 81 ? -5.102 12.625 18 1 90.19 81 GLY A O 1
ATOM 563 N N . ALA A 1 82 ? -6.879 13.367 19.078 1 92.81 82 ALA A N 1
ATOM 564 C CA . ALA A 1 82 ? -7.551 13.758 17.844 1 92.81 82 ALA A CA 1
ATOM 565 C C . ALA A 1 82 ? -6.809 14.906 17.156 1 92.81 82 ALA A C 1
ATOM 567 O O . ALA A 1 82 ? -6.672 14.93 15.938 1 92.81 82 ALA A O 1
ATOM 568 N N . ALA A 1 83 ? -6.402 15.859 17.984 1 94.56 83 ALA A N 1
ATOM 569 C CA . ALA A 1 83 ? -5.648 16.984 17.453 1 94.56 83 ALA A CA 1
ATOM 570 C C . ALA A 1 83 ? -4.324 16.531 16.844 1 94.56 83 ALA A C 1
ATOM 572 O O . ALA A 1 83 ? -3.934 17 15.766 1 94.56 83 ALA A O 1
ATOM 573 N N . ARG A 1 84 ? -3.703 15.633 17.516 1 95.88 84 ARG A N 1
ATOM 574 C CA . ARG A 1 84 ? -2.436 15.102 17.016 1 95.88 84 ARG A CA 1
ATOM 575 C C . ARG A 1 84 ? -2.625 14.367 15.695 1 95.88 84 ARG A C 1
ATOM 577 O O . ARG A 1 84 ? -1.853 14.562 14.758 1 95.88 84 ARG A O 1
ATOM 584 N N . GLU A 1 85 ? -3.662 13.57 15.641 1 96.94 85 GLU A N 1
ATOM 585 C CA . GLU A 1 85 ? -3.969 12.828 14.422 1 96.94 85 GLU A CA 1
ATOM 586 C C . GLU A 1 85 ? -4.301 13.773 13.273 1 96.94 85 GLU A C 1
ATOM 588 O O . GLU A 1 85 ? -3.848 13.57 12.141 1 96.94 85 GLU A O 1
ATOM 593 N N . THR A 1 86 ? -5.059 14.758 13.602 1 97.62 86 THR A N 1
ATOM 594 C CA . THR A 1 86 ? -5.438 15.719 12.562 1 97.62 86 THR A CA 1
ATOM 595 C C . THR A 1 86 ? -4.223 16.5 12.078 1 97.62 86 THR A C 1
ATOM 597 O O . THR A 1 86 ? -4.082 16.766 10.883 1 97.62 86 THR A O 1
ATOM 600 N N . ALA A 1 87 ? -3.369 16.844 12.984 1 97.88 87 ALA A N 1
ATOM 601 C CA . ALA A 1 87 ? -2.135 17.531 12.609 1 97.88 87 ALA A CA 1
ATOM 602 C C . ALA A 1 87 ? -1.267 16.656 11.719 1 97.88 87 ALA A C 1
ATOM 604 O O . ALA A 1 87 ? -0.689 17.125 10.742 1 97.88 87 ALA A O 1
ATOM 605 N N . ALA A 1 88 ? -1.201 15.414 12.062 1 98.19 88 ALA A N 1
ATOM 606 C CA . ALA A 1 88 ? -0.452 14.461 11.25 1 98.19 88 ALA A CA 1
ATOM 607 C C . ALA A 1 88 ? -1.032 14.367 9.844 1 98.19 88 ALA A C 1
ATOM 609 O O . ALA A 1 88 ? -0.29 14.367 8.859 1 98.19 88 ALA A O 1
ATOM 610 N N . ALA A 1 89 ? -2.348 14.289 9.773 1 98.44 89 ALA A N 1
ATOM 611 C CA . ALA A 1 89 ? -3.016 14.25 8.477 1 98.44 89 ALA A CA 1
ATOM 612 C C . ALA A 1 89 ? -2.688 15.484 7.645 1 98.44 89 ALA A C 1
ATOM 614 O O . ALA A 1 89 ? -2.4 15.375 6.449 1 98.44 89 ALA A O 1
ATOM 615 N N . LEU A 1 90 ? -2.725 16.625 8.297 1 98.44 90 LEU A N 1
ATOM 616 C CA . LEU A 1 90 ? -2.434 17.891 7.648 1 98.44 90 LEU A CA 1
ATOM 617 C C . LEU A 1 90 ? -1.002 17.922 7.117 1 98.44 90 LEU A C 1
ATOM 619 O O . LEU A 1 90 ? -0.772 18.234 5.949 1 98.44 90 LEU A O 1
ATOM 623 N N . ALA A 1 91 ? -0.11 17.578 7.973 1 98.56 91 ALA A N 1
ATOM 624 C CA . ALA A 1 91 ? 1.298 17.562 7.586 1 98.56 91 ALA A CA 1
ATOM 625 C C . ALA A 1 91 ? 1.545 16.578 6.453 1 98.56 91 ALA A C 1
ATOM 627 O O . ALA A 1 91 ? 2.297 16.859 5.52 1 98.56 91 ALA A O 1
ATOM 628 N N . SER A 1 92 ? 0.98 15.461 6.523 1 98.69 92 SER A N 1
ATOM 629 C CA . SER A 1 92 ? 1.092 14.445 5.484 1 98.69 92 SER A CA 1
ATOM 630 C C . SER A 1 92 ? 0.638 14.984 4.133 1 98.69 92 SER A C 1
ATOM 632 O O . SER A 1 92 ? 1.325 14.805 3.125 1 98.69 92 SER A O 1
ATOM 634 N N . ARG A 1 93 ? -0.543 15.617 4.148 1 98.62 93 ARG A N 1
ATOM 635 C CA . ARG A 1 93 ? -1.073 16.188 2.916 1 98.62 93 ARG A CA 1
ATOM 636 C C . ARG A 1 93 ? -0.132 17.25 2.352 1 98.62 93 ARG A C 1
ATOM 638 O O . ARG A 1 93 ? 0.06 17.328 1.137 1 98.62 93 ARG A O 1
ATOM 645 N N . VAL A 1 94 ? 0.421 18.031 3.176 1 98.69 94 VAL A N 1
ATOM 646 C CA . VAL A 1 94 ? 1.378 19.031 2.725 1 98.69 94 VAL A CA 1
ATOM 647 C C . VAL A 1 94 ? 2.574 18.344 2.066 1 98.69 94 VAL A C 1
ATOM 649 O O . VAL A 1 94 ? 2.973 18.719 0.958 1 98.69 94 VAL A O 1
ATOM 652 N N . PHE A 1 95 ? 3.113 17.359 2.717 1 98.62 95 PHE A N 1
ATOM 653 C CA . PHE A 1 95 ? 4.238 16.625 2.15 1 98.62 95 PHE A CA 1
ATOM 654 C C . PHE A 1 95 ? 3.846 15.977 0.827 1 98.62 95 PHE A C 1
ATOM 656 O O . PHE A 1 95 ? 4.66 15.898 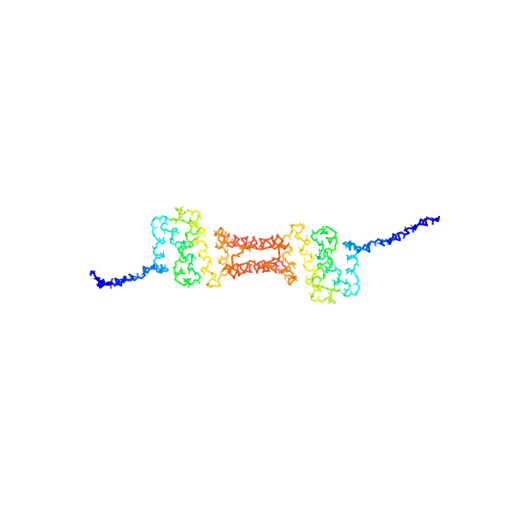-0.095 1 98.62 95 PHE A O 1
ATOM 663 N N . PHE A 1 96 ? 2.602 15.5 0.761 1 98.56 96 PHE A N 1
ATOM 664 C CA . PHE A 1 96 ? 2.088 14.953 -0.49 1 98.56 96 PHE A CA 1
ATOM 665 C C . PHE A 1 96 ? 2.18 15.984 -1.607 1 98.56 96 PHE A C 1
ATOM 667 O O . PHE A 1 96 ? 2.697 15.695 -2.688 1 98.56 96 PHE A O 1
ATOM 674 N N . HIS A 1 97 ? 1.798 17.156 -1.331 1 98.25 97 HIS A N 1
ATOM 675 C CA . HIS A 1 97 ? 1.818 18.219 -2.332 1 98.25 97 HIS A CA 1
ATOM 676 C C . HIS A 1 97 ? 3.242 18.688 -2.613 1 98.25 97 HIS A C 1
ATOM 678 O O . HIS A 1 97 ? 3.545 19.141 -3.719 1 98.25 97 HIS A O 1
ATOM 684 N N . LEU A 1 98 ? 4.168 18.531 -1.719 1 98 98 LEU A N 1
ATOM 685 C CA . LEU A 1 98 ? 5.578 18.875 -1.886 1 98 98 LEU A CA 1
ATOM 686 C C . LEU A 1 98 ? 6.32 17.766 -2.617 1 98 98 LEU A C 1
ATOM 688 O O . LEU A 1 98 ? 7.523 17.875 -2.865 1 98 98 LEU A O 1
ATOM 692 N N . GLU A 1 99 ? 5.641 16.641 -2.955 1 97.69 99 GLU A N 1
ATOM 693 C CA . GLU A 1 99 ? 6.184 15.492 -3.688 1 97.69 99 GLU A CA 1
ATOM 694 C C . GLU A 1 99 ? 7.223 14.75 -2.855 1 97.69 99 GLU A C 1
ATOM 696 O O . GLU A 1 99 ? 8.273 14.367 -3.367 1 97.69 99 GLU A O 1
ATOM 701 N N . GLU A 1 100 ? 6.934 14.641 -1.611 1 97.44 100 GLU A N 1
ATOM 702 C CA . GLU A 1 100 ? 7.707 13.828 -0.678 1 97.44 100 GLU A CA 1
ATOM 703 C C . GLU A 1 100 ? 6.859 12.703 -0.091 1 97.44 100 GLU A C 1
ATOM 705 O O . GLU A 1 100 ? 6.512 12.727 1.092 1 97.44 100 GLU A O 1
ATOM 710 N N . PRO A 1 101 ? 6.648 11.672 -0.884 1 97.38 101 PRO A N 1
ATOM 711 C CA . PRO A 1 101 ? 5.668 10.664 -0.485 1 97.38 101 PRO A CA 1
ATOM 712 C C . PRO A 1 101 ? 6.133 9.828 0.703 1 97.38 101 PRO A C 1
ATOM 714 O O . PRO A 1 101 ? 5.312 9.352 1.492 1 97.38 101 PRO A O 1
ATOM 717 N N . ARG A 1 102 ? 7.402 9.68 0.895 1 95 102 ARG A N 1
ATOM 718 C CA . ARG A 1 102 ? 7.895 8.906 2.029 1 95 102 ARG A CA 1
ATOM 719 C C . ARG A 1 102 ? 7.598 9.617 3.346 1 95 102 ARG A C 1
ATOM 721 O O . ARG A 1 102 ? 7.117 9 4.297 1 95 102 ARG A O 1
ATOM 728 N N . GLN A 1 103 ? 7.902 10.906 3.359 1 95.75 103 GLN A N 1
ATOM 729 C CA . GLN A 1 103 ? 7.59 11.695 4.539 1 95.75 103 GLN A CA 1
ATOM 730 C C . GLN A 1 103 ? 6.082 11.789 4.754 1 95.75 103 GLN A C 1
ATOM 732 O O . GLN A 1 103 ? 5.605 11.766 5.895 1 95.75 103 GLN A O 1
ATOM 737 N N . ALA A 1 104 ? 5.328 11.93 3.646 1 98.38 104 ALA A N 1
ATOM 738 C CA . ALA A 1 104 ? 3.871 11.945 3.725 1 98.38 104 ALA A CA 1
ATOM 739 C C . ALA A 1 104 ? 3.34 10.664 4.359 1 98.38 104 ALA A C 1
ATOM 741 O O . ALA A 1 104 ? 2.461 10.711 5.223 1 98.38 104 ALA A O 1
ATOM 742 N N . LEU A 1 105 ? 3.955 9.539 3.941 1 98 105 LEU A N 1
ATOM 743 C CA . LEU A 1 105 ? 3.521 8.234 4.445 1 98 105 LEU A CA 1
ATOM 744 C C . LEU A 1 105 ? 3.783 8.117 5.941 1 98 105 LEU A C 1
ATOM 746 O O . LEU A 1 105 ? 2.932 7.629 6.688 1 98 105 LEU A O 1
ATOM 750 N N . ARG A 1 106 ? 4.895 8.57 6.391 1 96.44 106 ARG A N 1
ATOM 751 C CA . ARG A 1 106 ? 5.234 8.539 7.809 1 96.44 106 ARG A CA 1
ATOM 752 C C . ARG A 1 106 ? 4.156 9.211 8.648 1 96.44 106 ARG A C 1
ATOM 754 O O . ARG A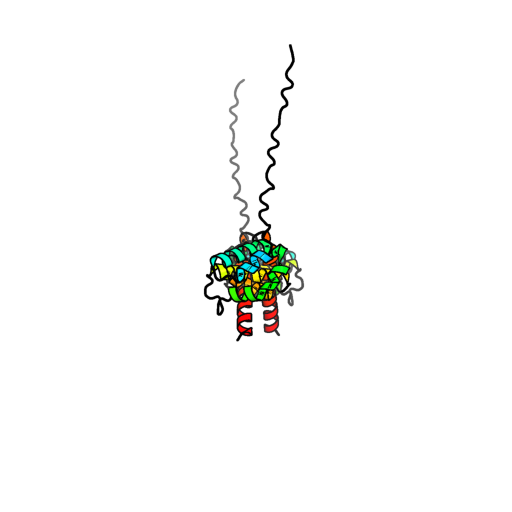 1 106 ? 3.656 8.633 9.617 1 96.44 106 ARG A O 1
ATOM 761 N N . LEU A 1 107 ? 3.812 10.383 8.219 1 97.69 107 LEU A N 1
ATOM 762 C CA . LEU A 1 107 ? 2.832 11.164 8.969 1 97.69 107 LEU A CA 1
ATOM 763 C C . LEU A 1 107 ? 1.427 10.602 8.766 1 97.69 107 LEU A C 1
ATOM 765 O O . LEU A 1 107 ? 0.593 10.664 9.672 1 97.69 107 LEU A O 1
ATOM 769 N N . ALA A 1 108 ? 1.116 10.094 7.582 1 98.31 108 ALA A N 1
ATOM 770 C CA . ALA A 1 108 ? -0.175 9.461 7.312 1 98.31 108 ALA A CA 1
ATOM 771 C C . ALA A 1 108 ? -0.434 8.312 8.281 1 98.31 108 ALA A C 1
ATOM 773 O O . ALA A 1 108 ? -1.55 8.148 8.781 1 98.31 108 ALA A O 1
ATOM 774 N N . LEU A 1 109 ? 0.575 7.562 8.602 1 96.81 109 LEU A N 1
ATOM 775 C CA . LEU A 1 109 ? 0.461 6.398 9.477 1 96.81 109 LEU A CA 1
ATOM 776 C C . LEU A 1 109 ? 0.183 6.816 10.914 1 96.81 109 LEU A C 1
ATOM 778 O O . LEU A 1 109 ? -0.281 6.008 11.719 1 96.81 109 LEU A O 1
ATOM 782 N N . GLU A 1 110 ? 0.423 8.078 11.203 1 96.19 110 GLU A N 1
ATOM 783 C CA . GLU A 1 110 ? 0.166 8.625 12.531 1 96.19 110 GLU A CA 1
ATOM 784 C C . GLU A 1 110 ? -1.151 9.391 12.562 1 96.19 110 GLU A C 1
ATOM 786 O O . GLU A 1 110 ? -1.534 9.938 13.602 1 96.19 110 GLU A O 1
ATOM 791 N N . SER A 1 111 ? -1.896 9.43 11.492 1 97.69 111 SER A N 1
ATOM 792 C CA . SER A 1 111 ? -3.041 10.328 11.359 1 97.69 111 SER A CA 1
ATOM 793 C C . SER A 1 111 ? -4.34 9.617 11.727 1 97.69 111 SER A C 1
ATOM 795 O O . SER A 1 111 ? -5.426 10.195 11.594 1 97.69 111 SER A O 1
ATOM 797 N N . GLY A 1 112 ? -4.18 8.336 12.148 1 94.19 112 GLY A N 1
ATOM 798 C CA . GLY A 1 112 ? -5.355 7.598 12.578 1 94.19 112 GLY A CA 1
ATOM 799 C C . GLY A 1 112 ? -6.348 7.352 11.453 1 94.19 112 GLY A C 1
ATOM 800 O O . GLY A 1 112 ? -5.969 6.887 10.383 1 94.19 112 GLY A O 1
ATOM 801 N N . GLY A 1 113 ? -7.641 7.688 11.695 1 92.75 113 GLY A N 1
ATOM 802 C CA . GLY A 1 113 ? -8.719 7.391 10.766 1 92.75 113 GLY A CA 1
ATOM 803 C C . GLY A 1 113 ? -8.688 8.258 9.516 1 92.75 113 GLY A C 1
ATOM 804 O O . GLY A 1 113 ? -9.469 8.047 8.586 1 92.75 113 GLY A O 1
ATOM 805 N N . HIS A 1 114 ? -7.809 9.219 9.477 1 94.44 114 HIS A N 1
ATOM 806 C CA . HIS A 1 114 ? -7.734 10.102 8.32 1 94.44 114 HIS A CA 1
ATOM 807 C C . HIS A 1 114 ? -7.066 9.406 7.137 1 94.44 114 HIS A C 1
ATOM 809 O O . HIS A 1 114 ? -7.168 9.867 5.996 1 94.44 114 HIS A O 1
ATOM 815 N N . PHE A 1 115 ? -6.375 8.336 7.379 1 95.25 115 PHE A N 1
ATOM 816 C CA . PHE A 1 115 ? -5.688 7.582 6.336 1 95.25 115 PHE A CA 1
ATOM 817 C C . PHE A 1 115 ? -6.191 6.145 6.285 1 95.25 115 PHE A C 1
ATOM 819 O O . PHE A 1 115 ? -5.957 5.363 7.207 1 95.25 115 PHE A O 1
ATOM 826 N N . ASP A 1 116 ? -6.902 5.879 5.195 1 90.62 116 ASP A N 1
ATOM 827 C CA . ASP A 1 116 ? -7.461 4.551 4.969 1 90.62 116 ASP A CA 1
ATOM 828 C C . ASP A 1 116 ? -7.031 4 3.609 1 90.62 116 ASP A C 1
ATOM 830 O O . ASP A 1 116 ? -7.449 4.508 2.566 1 90.62 116 ASP A O 1
ATOM 834 N N . VAL A 1 117 ? -6.32 2.945 3.67 1 89.5 117 VAL A N 1
ATOM 835 C CA . VAL A 1 117 ? -5.723 2.396 2.455 1 89.5 117 VAL A CA 1
ATOM 836 C C . VAL A 1 117 ? -6.754 1.551 1.71 1 89.5 117 VAL A C 1
ATOM 838 O O . VAL A 1 117 ? -6.715 1.451 0.482 1 89.5 117 VAL A O 1
ATOM 841 N N . MET A 1 118 ? -7.691 0.938 2.361 1 85.06 118 MET A N 1
ATOM 842 C CA . MET A 1 118 ? -8.578 -0.053 1.763 1 85.06 118 MET A CA 1
ATOM 843 C C . MET A 1 118 ? -9.805 0.616 1.151 1 85.06 118 MET A C 1
ATOM 845 O O . MET A 1 118 ? -10.344 0.136 0.154 1 85.06 118 MET A O 1
ATOM 849 N N . ALA A 1 119 ? -10.219 1.627 1.727 1 83.75 119 ALA A N 1
ATOM 850 C CA . ALA A 1 119 ? -11.422 2.303 1.239 1 83.75 119 ALA A CA 1
ATOM 851 C C . ALA A 1 119 ? -11.25 3.818 1.282 1 83.75 119 ALA A C 1
ATOM 853 O O . ALA A 1 119 ? -11.992 4.512 1.982 1 83.75 119 ALA A O 1
ATOM 854 N N . PRO A 1 120 ? -10.297 4.285 0.463 1 84.5 120 PRO A N 1
ATOM 855 C CA . PRO A 1 120 ? -10.141 5.742 0.438 1 84.5 120 PRO A CA 1
ATOM 856 C C . PRO A 1 120 ? -11.32 6.453 -0.22 1 84.5 120 PRO A C 1
ATOM 858 O O . PRO A 1 120 ? -11.945 5.902 -1.126 1 84.5 120 PRO A O 1
ATOM 861 N N . SER A 1 121 ? -11.641 7.594 0.393 1 82.62 121 SER A N 1
ATOM 862 C CA . SER A 1 121 ? -12.617 8.422 -0.305 1 82.62 121 SER A CA 1
ATOM 863 C C . SER A 1 121 ? -12.133 8.789 -1.705 1 82.62 121 SER A C 1
ATOM 865 O O . SER A 1 121 ? -10.938 8.703 -1.997 1 82.62 121 SER A O 1
ATOM 867 N N . LYS A 1 122 ? -13.133 9.062 -2.543 1 83.94 122 LYS A N 1
ATOM 868 C CA . LYS A 1 122 ? -12.781 9.438 -3.912 1 83.94 122 LYS A CA 1
ATOM 869 C C . LYS A 1 122 ? -11.766 10.57 -3.932 1 83.94 122 LYS A C 1
ATOM 871 O O . LYS A 1 122 ? -10.82 10.555 -4.727 1 83.94 122 LYS A O 1
ATOM 876 N N . ALA A 1 123 ? -11.961 11.578 -2.965 1 86.81 123 ALA A N 1
ATOM 877 C CA . ALA A 1 123 ? -11.086 12.75 -2.896 1 86.81 123 ALA A CA 1
ATOM 878 C C . ALA A 1 123 ? -9.688 12.359 -2.438 1 86.81 123 ALA A C 1
ATOM 880 O O . ALA A 1 123 ? -8.703 13 -2.816 1 86.81 123 ALA A O 1
ATOM 881 N N . ASP A 1 124 ? -9.555 11.227 -1.763 1 92.44 124 ASP A N 1
ATOM 882 C CA . ASP A 1 124 ? -8.281 10.828 -1.172 1 92.44 124 ASP A CA 1
ATOM 883 C C . ASP A 1 124 ? -7.57 9.805 -2.047 1 92.44 124 ASP A C 1
ATOM 885 O O . ASP A 1 124 ? -6.43 9.43 -1.771 1 92.44 124 ASP A O 1
ATOM 889 N N . GLY A 1 125 ? -8.195 9.398 -3.15 1 92.56 125 GLY A N 1
ATOM 890 C CA . GLY A 1 125 ? -7.699 8.328 -4.008 1 92.56 125 GLY A CA 1
ATOM 891 C C . GLY A 1 125 ? -6.27 8.547 -4.461 1 92.56 125 GLY A C 1
ATOM 892 O O . GLY A 1 125 ? -5.391 7.73 -4.172 1 92.56 125 GLY A O 1
ATOM 893 N N . PRO A 1 126 ? -6.039 9.656 -5.133 1 93.62 126 PRO A N 1
ATOM 894 C CA . PRO A 1 126 ? -4.688 9.906 -5.637 1 93.62 126 PRO A CA 1
ATOM 895 C C . PRO A 1 126 ? -3.652 10.023 -4.52 1 93.62 126 PRO A C 1
ATOM 897 O O . PRO A 1 126 ? -2.518 9.562 -4.68 1 93.62 126 PRO A O 1
ATOM 900 N N . TYR A 1 127 ? -4.055 10.625 -3.451 1 96.5 127 TYR A N 1
ATOM 901 C CA . TYR A 1 127 ? -3.201 10.773 -2.277 1 96.5 127 TYR A CA 1
ATOM 902 C C . TYR A 1 127 ? -2.826 9.414 -1.702 1 96.5 127 TYR A C 1
ATOM 904 O O . TYR A 1 127 ? -1.643 9.109 -1.522 1 96.5 127 TYR A O 1
ATOM 912 N N . VAL A 1 128 ? -3.725 8.531 -1.463 1 95.81 128 VAL A N 1
ATOM 913 C CA . VAL A 1 128 ? -3.498 7.215 -0.883 1 95.81 128 VAL A CA 1
ATOM 914 C C . VAL A 1 128 ? -2.678 6.359 -1.847 1 95.81 128 VAL A C 1
ATOM 916 O O . VAL A 1 128 ? -1.731 5.684 -1.435 1 95.81 128 VAL A O 1
ATOM 919 N N . GLU A 1 129 ? -3.016 6.422 -3.094 1 94.81 129 GLU A N 1
ATOM 920 C CA . GLU A 1 129 ? -2.287 5.668 -4.109 1 94.81 129 GLU A CA 1
ATOM 921 C C . GLU A 1 129 ? -0.807 6.031 -4.113 1 94.81 129 GLU A C 1
ATOM 923 O O . GLU A 1 129 ? 0.055 5.152 -4.16 1 94.81 129 GLU A O 1
ATOM 928 N N . ARG A 1 130 ? -0.49 7.285 -4.047 1 96.81 130 ARG A N 1
ATOM 929 C CA . ARG A 1 130 ? 0.893 7.75 -4.066 1 96.81 130 ARG A CA 1
ATOM 930 C C . ARG A 1 130 ? 1.657 7.254 -2.846 1 96.81 130 ARG A C 1
ATOM 932 O O . ARG A 1 130 ? 2.816 6.844 -2.955 1 96.81 130 ARG A O 1
ATOM 939 N N . LEU A 1 131 ? 1.015 7.293 -1.731 1 97.5 131 LEU A N 1
ATOM 940 C CA . LEU A 1 131 ? 1.673 6.875 -0.498 1 97.5 131 LEU A CA 1
ATOM 941 C C . LEU A 1 131 ? 1.873 5.363 -0.474 1 97.5 131 LEU A C 1
ATOM 943 O O . LEU A 1 131 ? 2.945 4.883 -0.104 1 97.5 131 LEU A O 1
ATOM 947 N N . VAL A 1 132 ? 0.911 4.609 -0.856 1 96.25 132 VAL A N 1
ATOM 948 C CA . VAL A 1 132 ? 1.007 3.154 -0.923 1 96.25 132 VAL A CA 1
ATOM 949 C C . VAL A 1 132 ? 2.1 2.754 -1.911 1 96.25 132 VAL A C 1
ATOM 951 O O . VAL A 1 132 ? 2.908 1.866 -1.627 1 96.25 132 VAL A O 1
ATOM 954 N N . ASN A 1 133 ? 2.123 3.406 -3.047 1 95.69 133 ASN A N 1
ATOM 955 C CA . ASN A 1 133 ? 3.166 3.137 -4.031 1 95.69 133 ASN A CA 1
ATOM 956 C C . ASN A 1 133 ? 4.559 3.396 -3.459 1 95.69 133 ASN A C 1
ATOM 958 O O . ASN A 1 133 ? 5.5 2.662 -3.756 1 95.69 133 ASN A O 1
ATOM 962 N N . ALA A 1 134 ? 4.676 4.371 -2.699 1 96.44 134 ALA A N 1
ATOM 963 C CA . ALA A 1 134 ? 5.957 4.66 -2.055 1 96.44 134 ALA A CA 1
ATOM 964 C C . ALA A 1 134 ? 6.367 3.521 -1.124 1 96.44 134 ALA A C 1
ATOM 966 O O . ALA A 1 134 ? 7.539 3.139 -1.081 1 96.44 134 ALA A O 1
ATOM 967 N N . ALA A 1 135 ? 5.414 3.076 -0.365 1 96.25 135 ALA A N 1
ATOM 968 C CA . ALA A 1 135 ? 5.684 1.939 0.51 1 96.25 135 ALA A CA 1
ATOM 969 C C . ALA A 1 135 ? 6.137 0.724 -0.294 1 96.25 135 ALA A C 1
ATOM 971 O O . ALA A 1 135 ? 7.086 0.035 0.091 1 96.25 135 ALA A O 1
ATOM 972 N N . ILE A 1 136 ? 5.434 0.449 -1.396 1 95.25 136 ILE A N 1
ATOM 973 C CA . ILE A 1 136 ? 5.746 -0.679 -2.268 1 95.25 136 ILE A CA 1
ATOM 974 C C . ILE A 1 136 ? 7.148 -0.509 -2.852 1 95.25 136 ILE A C 1
ATOM 976 O O . ILE A 1 136 ? 7.934 -1.46 -2.885 1 95.25 136 ILE A O 1
ATOM 980 N N . GLU A 1 137 ? 7.48 0.69 -3.264 1 93.56 137 GLU A N 1
ATOM 981 C CA . GLU A 1 137 ? 8.812 0.972 -3.805 1 93.56 137 GLU A CA 1
ATOM 982 C C . GLU A 1 137 ? 9.898 0.687 -2.773 1 93.56 137 GLU A C 1
ATOM 984 O O . GLU A 1 137 ? 10.977 0.196 -3.119 1 93.56 137 GLU A O 1
ATOM 989 N N . GLU A 1 138 ? 9.617 1.062 -1.582 1 92.38 138 GLU A N 1
ATOM 990 C CA . GLU A 1 138 ? 10.57 0.768 -0.515 1 92.38 138 GLU A CA 1
ATOM 991 C C . GLU A 1 138 ? 10.766 -0.737 -0.352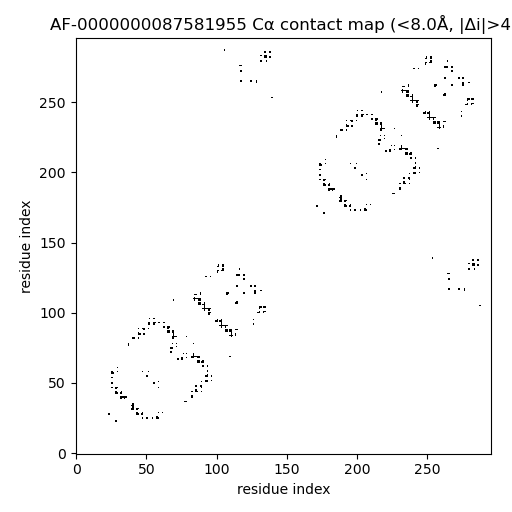 1 92.38 138 GLU A C 1
ATOM 993 O O . GLU A 1 138 ? 11.891 -1.201 -0.139 1 92.38 138 GLU A O 1
ATOM 998 N N . TYR A 1 139 ? 9.703 -1.432 -0.395 1 92.25 139 TYR A N 1
ATOM 999 C CA . TYR A 1 139 ? 9.75 -2.889 -0.329 1 92.25 139 TYR A CA 1
ATOM 1000 C C . TYR A 1 139 ? 10.609 -3.459 -1.449 1 92.25 139 TYR A C 1
ATOM 1002 O O . TYR A 1 139 ? 11.477 -4.301 -1.206 1 92.25 139 TYR A O 1
ATOM 1010 N N . VAL A 1 140 ? 10.391 -3.025 -2.639 1 92.38 140 VAL A N 1
ATOM 1011 C CA . VAL A 1 140 ? 11.102 -3.514 -3.812 1 92.38 140 VAL A CA 1
ATOM 1012 C C . VAL A 1 140 ? 12.594 -3.197 -3.682 1 92.38 140 VAL A C 1
ATOM 1014 O O . VAL A 1 140 ? 13.445 -4.047 -3.967 1 92.38 140 VAL A O 1
ATOM 1017 N N . SER A 1 141 ? 12.883 -2.02 -3.25 1 90.06 141 SER A N 1
ATOM 1018 C CA . SER A 1 141 ? 14.266 -1.577 -3.102 1 90.06 141 SER A CA 1
ATOM 1019 C C . SER A 1 141 ? 15.008 -2.426 -2.076 1 90.06 141 SER A C 1
ATOM 1021 O O . SER A 1 141 ? 16.172 -2.77 -2.277 1 90.06 141 SER A O 1
ATOM 1023 N N . ARG A 1 142 ? 14.383 -2.787 -1.044 1 87.12 142 ARG A N 1
ATOM 1024 C CA . ARG A 1 142 ? 15 -3.586 0.008 1 87.12 142 ARG A CA 1
ATOM 1025 C C . ARG A 1 142 ? 15.266 -5.012 -0.47 1 87.12 142 ARG A C 1
ATOM 1027 O O . ARG A 1 142 ? 16.297 -5.598 -0.149 1 87.12 142 ARG A O 1
ATOM 1034 N N . ARG A 1 143 ? 14.367 -5.582 -1.185 1 85.81 143 ARG A N 1
ATOM 1035 C CA . ARG A 1 143 ? 14.523 -6.934 -1.708 1 85.81 143 ARG A CA 1
ATOM 1036 C C . ARG A 1 143 ? 15.672 -7.008 -2.703 1 85.81 143 ARG A C 1
ATOM 1038 O O . ARG A 1 143 ? 16.422 -7.992 -2.727 1 85.81 143 ARG A O 1
ATOM 1045 N N . ALA A 1 144 ? 15.773 -6.02 -3.451 1 82.75 144 ALA A N 1
ATOM 1046 C CA . ALA A 1 144 ? 16.875 -5.961 -4.406 1 82.75 144 ALA A CA 1
ATOM 1047 C C . ALA A 1 144 ? 18.219 -5.941 -3.689 1 82.75 144 ALA A C 1
ATOM 1049 O O . ALA A 1 144 ? 19.188 -6.539 -4.164 1 82.75 144 ALA A O 1
ATOM 1050 N N . ARG A 1 145 ? 18.281 -5.383 -2.533 1 80.06 145 ARG A N 1
ATOM 1051 C CA . ARG A 1 145 ? 19.516 -5.289 -1.772 1 80.06 145 ARG A CA 1
ATOM 1052 C C . ARG A 1 145 ? 19.844 -6.613 -1.089 1 80.06 145 ARG A C 1
ATOM 1054 O O . ARG A 1 145 ? 21.016 -6.922 -0.849 1 80.06 145 ARG A O 1
ATOM 1061 N N . GLU A 1 146 ? 18.812 -7.328 -0.78 1 74.88 146 GLU A N 1
ATOM 1062 C CA . GLU A 1 146 ? 19.016 -8.617 -0.132 1 74.88 146 GLU A CA 1
ATOM 1063 C C . GLU A 1 146 ? 19.578 -9.648 -1.114 1 74.88 146 GLU A C 1
ATOM 1065 O O . GLU A 1 146 ? 20.281 -10.578 -0.716 1 74.88 146 GLU A O 1
ATOM 1070 N N . PHE A 1 147 ? 19.359 -9.508 -2.373 1 67.88 147 PHE A N 1
ATOM 1071 C CA . PHE A 1 147 ? 19.828 -10.43 -3.391 1 67.88 147 PHE A CA 1
ATOM 1072 C C . PHE A 1 147 ? 21.156 -9.953 -3.975 1 67.88 147 PHE A C 1
ATOM 1074 O O . PHE A 1 147 ? 21.844 -10.711 -4.672 1 67.88 147 PHE A O 1
ATOM 1081 N N . ASP A 1 148 ? 21.594 -8.719 -3.752 1 60 148 ASP A N 1
ATOM 1082 C CA . ASP A 1 148 ? 22.938 -8.266 -4.074 1 60 148 ASP A CA 1
ATOM 1083 C C . ASP A 1 148 ? 23.922 -8.641 -2.973 1 60 148 ASP A C 1
ATOM 1085 O O . ASP A 1 148 ? 25.047 -9.055 -3.256 1 60 148 ASP A O 1
ATOM 1089 N N . MET B 1 1 ? -71 -48.906 -26.359 1 25.77 1 MET B N 1
ATOM 1090 C CA . MET B 1 1 ? -69.938 -48.281 -27.156 1 25.77 1 MET B CA 1
ATOM 1091 C C . MET B 1 1 ? -68.75 -47.906 -26.281 1 25.77 1 MET B C 1
ATOM 1093 O O . MET B 1 1 ? -68.875 -47.219 -25.266 1 25.77 1 MET B O 1
ATOM 1097 N N . ALA B 1 2 ? -67.688 -48.719 -26.422 1 28.08 2 ALA B N 1
ATOM 1098 C CA . ALA B 1 2 ? -66.5 -49.094 -25.594 1 28.08 2 ALA B CA 1
ATOM 1099 C C . ALA B 1 2 ? -65.5 -47.969 -25.5 1 28.08 2 ALA B C 1
ATOM 1101 O O . ALA B 1 2 ? -65 -47.469 -26.516 1 28.08 2 ALA B O 1
ATOM 1102 N N . ALA B 1 3 ? -65.75 -47 -24.438 1 29.97 3 ALA B N 1
ATOM 1103 C CA . ALA B 1 3 ? -64.875 -45.906 -24.141 1 29.97 3 ALA B CA 1
ATOM 1104 C C . ALA B 1 3 ? -63.406 -46.375 -24.016 1 29.97 3 ALA B C 1
ATOM 1106 O O . ALA B 1 3 ? -63.094 -47.281 -23.234 1 29.97 3 ALA B O 1
ATOM 1107 N N . ALA B 1 4 ? -62.656 -46.281 -25.172 1 32.72 4 ALA B N 1
ATOM 1108 C CA . ALA B 1 4 ? -61.219 -46.594 -25.328 1 32.72 4 ALA B CA 1
ATOM 1109 C C . ALA B 1 4 ? -60.375 -45.781 -24.328 1 32.72 4 ALA B C 1
ATOM 1111 O O . ALA B 1 4 ? -60.625 -44.594 -24.109 1 32.72 4 ALA B O 1
ATOM 1112 N N . VAL B 1 5 ? -59.75 -46.438 -23.391 1 28.62 5 VAL B N 1
ATOM 1113 C CA . VAL B 1 5 ? -58.781 -46.094 -22.359 1 28.62 5 VAL B CA 1
ATOM 1114 C C . VAL B 1 5 ? -57.5 -45.562 -23 1 28.62 5 VAL B C 1
ATOM 1116 O O . VAL B 1 5 ? -56.844 -46.25 -23.797 1 28.62 5 VAL B O 1
ATOM 1119 N N . ALA B 1 6 ? -57.5 -44.312 -23.625 1 31.39 6 ALA B N 1
ATOM 1120 C CA . ALA B 1 6 ? -56.312 -43.688 -24.172 1 31.39 6 ALA B CA 1
ATOM 1121 C C . ALA B 1 6 ? -55.156 -43.719 -23.188 1 31.39 6 ALA B C 1
ATOM 1123 O O . ALA B 1 6 ? -55.281 -43.25 -22.047 1 31.39 6 ALA B O 1
ATOM 1124 N N . SER B 1 7 ? -54.438 -44.844 -23.047 1 25.14 7 SER B N 1
ATOM 1125 C CA . SER B 1 7 ? -53.219 -44.969 -22.234 1 25.14 7 SER B CA 1
ATOM 1126 C C . SER B 1 7 ? -52.188 -43.875 -22.609 1 25.14 7 SER B C 1
ATOM 1128 O O . SER B 1 7 ? -51.875 -43.719 -23.781 1 25.14 7 SER B O 1
ATOM 1130 N N . ALA B 1 8 ? -52.281 -42.656 -22.062 1 34.22 8 ALA B N 1
ATOM 1131 C CA . ALA B 1 8 ? -51.344 -41.562 -22.109 1 34.22 8 ALA B CA 1
ATOM 1132 C C . 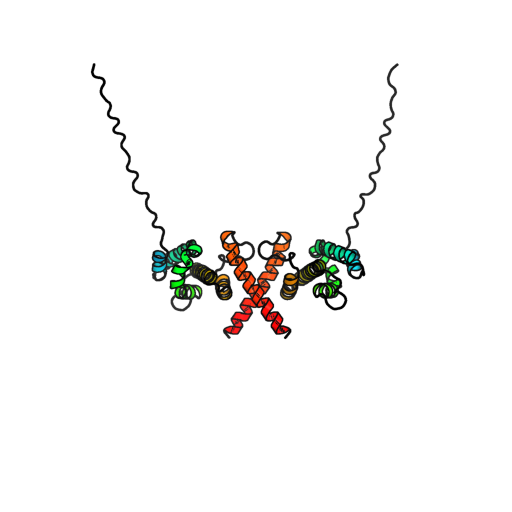ALA B 1 8 ? -49.906 -42.062 -21.844 1 34.22 8 ALA B C 1
ATOM 1134 O O . ALA B 1 8 ? -49.625 -42.531 -20.734 1 34.22 8 ALA B O 1
ATOM 1135 N N . SER B 1 9 ? -49.344 -42.844 -22.828 1 29.41 9 SER B N 1
ATOM 1136 C CA . SER B 1 9 ? -47.938 -43.156 -22.672 1 29.41 9 SER B CA 1
ATOM 1137 C C . SER B 1 9 ? -47.125 -41.875 -22.484 1 29.41 9 SER B C 1
ATOM 1139 O O . SER B 1 9 ? -46.969 -41.062 -23.406 1 29.41 9 SER B O 1
ATOM 1141 N N . GLY B 1 10 ? -47.312 -41.094 -21.453 1 33.16 10 GLY B N 1
ATOM 1142 C CA . GLY B 1 10 ? -46.406 -40 -21.156 1 33.16 10 GLY B CA 1
ATOM 1143 C C . GLY B 1 10 ? -44.938 -40.375 -21.25 1 33.16 10 GLY B C 1
ATOM 1144 O O . GLY B 1 10 ? -44.5 -41.344 -20.625 1 33.16 10 GLY B O 1
ATOM 1145 N N . GLY B 1 11 ? -44.344 -40.375 -22.5 1 33.62 11 GLY B N 1
ATOM 1146 C CA . GLY B 1 11 ? -42.906 -40.5 -22.703 1 33.62 11 GLY B CA 1
ATOM 1147 C C . GLY B 1 11 ? -42.062 -39.719 -21.719 1 33.62 11 GLY B C 1
ATOM 1148 O O . GLY B 1 11 ? -42.188 -38.5 -21.641 1 33.62 11 GLY B O 1
ATOM 1149 N N . LEU B 1 12 ? -41.844 -40.156 -20.5 1 37.94 12 LEU B N 1
ATOM 1150 C CA . LEU B 1 12 ? -40.844 -39.688 -19.578 1 37.94 12 LEU B CA 1
ATOM 1151 C C . LEU B 1 12 ? -39.5 -39.5 -20.297 1 37.94 12 LEU B C 1
ATOM 1153 O O . LEU B 1 12 ? -38.938 -40.438 -20.828 1 37.94 12 LEU B O 1
ATOM 1157 N N . GLY B 1 13 ? -39.344 -38.469 -21.156 1 38.09 13 GLY B N 1
ATOM 1158 C CA . GLY B 1 13 ? -38 -38.062 -21.578 1 38.09 13 GLY B CA 1
ATOM 1159 C C . GLY B 1 13 ? -36.969 -38.188 -20.469 1 38.09 13 GLY B C 1
ATOM 1160 O O . GLY B 1 13 ? -37.094 -37.5 -19.438 1 38.09 13 GLY B O 1
ATOM 1161 N N . LEU B 1 14 ? -36.438 -39.312 -20.203 1 39.62 14 LEU B N 1
ATOM 1162 C CA . LEU B 1 14 ? -35.25 -39.469 -19.359 1 39.62 14 LEU B CA 1
ATOM 1163 C C . LEU B 1 14 ? -34.25 -38.344 -19.625 1 39.62 14 LEU B C 1
ATOM 1165 O O . LEU B 1 14 ? -33.719 -38.219 -20.75 1 39.62 14 LEU B O 1
ATOM 1169 N N . GLY B 1 15 ? -34.469 -37.094 -19.203 1 39.41 15 GLY B N 1
ATOM 1170 C CA . GLY B 1 15 ? -33.406 -36.094 -19.141 1 39.41 15 GLY B CA 1
ATOM 1171 C C . GLY B 1 15 ? -32.062 -36.688 -18.844 1 39.41 15 GLY B C 1
ATOM 1172 O O . GLY B 1 15 ? -31.922 -37.531 -17.938 1 39.41 15 GLY B O 1
ATOM 1173 N N . GLY B 1 16 ? -31.25 -37.062 -19.859 1 41.16 16 GLY B N 1
ATOM 1174 C CA . GLY B 1 16 ? -29.875 -37.5 -19.656 1 41.16 16 GLY B CA 1
ATOM 1175 C C . GLY B 1 16 ? -29.188 -36.812 -18.484 1 41.16 16 GLY B C 1
ATOM 1176 O O . GLY B 1 16 ? -29.672 -35.781 -18.016 1 41.16 16 GLY B O 1
ATOM 1177 N N . PRO B 1 17 ? -28.469 -37.562 -17.656 1 41.81 17 PRO B N 1
ATOM 1178 C CA . PRO B 1 17 ? -27.781 -36.938 -16.531 1 41.81 17 PRO B CA 1
ATOM 1179 C C . PRO B 1 17 ? -27.125 -35.625 -16.891 1 41.81 17 PRO B C 1
ATOM 1181 O O . PRO B 1 17 ? -26.812 -35.375 -18.062 1 41.81 17 PRO B O 1
ATOM 1184 N N . PRO B 1 18 ? -27.453 -34.531 -16.281 1 43.66 18 PRO B N 1
ATOM 1185 C CA . PRO B 1 18 ? -26.75 -33.281 -16.562 1 43.66 18 PRO B CA 1
ATOM 1186 C C . PRO B 1 18 ? -25.266 -33.5 -16.906 1 43.66 18 PRO B C 1
ATOM 1188 O O . PRO B 1 18 ? -24.672 -34.469 -16.453 1 43.66 18 PRO B O 1
ATOM 1191 N N . SER B 1 19 ? -24.859 -33.281 -18.109 1 42.91 19 SER B N 1
ATOM 1192 C CA . SER B 1 19 ? -23.438 -33.25 -18.453 1 42.91 19 SER B CA 1
ATOM 1193 C C . SER B 1 19 ? -22.594 -32.75 -17.281 1 42.91 19 SER B C 1
ATOM 1195 O O . SER B 1 19 ? -22.766 -31.625 -16.812 1 42.91 19 SER B O 1
ATOM 1197 N N . ARG B 1 20 ? -22.266 -33.5 -16.312 1 43.78 20 ARG B N 1
ATOM 1198 C CA . ARG B 1 20 ? -21.391 -33.156 -15.195 1 43.78 20 ARG B CA 1
ATOM 1199 C C . ARG B 1 20 ? -20.172 -32.375 -15.68 1 43.78 20 ARG B C 1
ATOM 1201 O O . ARG B 1 20 ? -19.312 -32.938 -16.359 1 43.78 20 ARG B O 1
ATOM 1208 N N . THR B 1 21 ? -20.359 -31.234 -16.156 1 46.5 21 THR B N 1
ATOM 1209 C CA . THR B 1 21 ? -19.125 -30.469 -16.312 1 46.5 21 THR B CA 1
ATOM 1210 C C . THR B 1 21 ? -18.109 -30.828 -15.227 1 46.5 21 THR B C 1
ATOM 1212 O O . THR B 1 21 ? -18.391 -30.688 -14.031 1 46.5 21 THR B O 1
ATOM 1215 N N . PRO B 1 22 ? -17.359 -31.875 -15.398 1 46.16 22 PRO B N 1
ATOM 1216 C CA . PRO B 1 22 ? -16.406 -32.25 -14.352 1 46.16 22 PRO B CA 1
ATOM 1217 C C . PRO B 1 22 ? -15.867 -31.047 -13.586 1 46.16 22 PRO B C 1
ATOM 1219 O O . PRO B 1 22 ? -15.578 -30.016 -14.188 1 46.16 22 PRO B O 1
ATOM 1222 N N . ILE B 1 23 ? -16.281 -30.781 -12.477 1 48.31 23 ILE B N 1
ATOM 1223 C CA . ILE B 1 23 ? -15.578 -29.859 -11.586 1 48.31 23 ILE B CA 1
ATOM 1224 C C . ILE B 1 23 ? -14.07 -29.984 -11.805 1 48.31 23 ILE B C 1
ATOM 1226 O O . ILE B 1 23 ? -13.5 -31.062 -11.617 1 48.31 23 ILE B O 1
ATOM 1230 N N . ALA B 1 24 ? -13.523 -29.359 -12.852 1 58.66 24 ALA B N 1
ATOM 1231 C CA . ALA B 1 24 ? -12.078 -29.406 -13.008 1 58.66 24 ALA B CA 1
ATOM 1232 C C . ALA B 1 24 ? -11.375 -29.438 -11.656 1 58.66 24 ALA B C 1
ATOM 1234 O O . ALA B 1 24 ? -11.578 -28.547 -10.82 1 58.66 24 ALA B O 1
ATOM 1235 N N . THR B 1 25 ? -11.094 -30.672 -11.047 1 74.88 25 THR B N 1
ATOM 1236 C CA . THR B 1 25 ? -10.281 -30.844 -9.852 1 74.88 25 THR B CA 1
ATOM 1237 C C . THR B 1 25 ? -8.93 -30.156 -10.016 1 74.88 25 THR B C 1
ATOM 1239 O O . THR B 1 25 ? -8.469 -29.938 -11.141 1 74.88 25 THR B O 1
ATOM 1242 N N . ALA B 1 26 ? -8.422 -29.391 -9.062 1 88.06 26 ALA B N 1
ATOM 1243 C CA . ALA B 1 26 ? -7.102 -28.766 -9.102 1 88.06 26 ALA B CA 1
ATOM 1244 C C . ALA B 1 26 ? -6.062 -29.719 -9.672 1 88.06 26 ALA B C 1
ATOM 1246 O O . ALA B 1 26 ? -5.184 -29.312 -10.438 1 88.06 26 ALA B O 1
ATOM 1247 N N . SER B 1 27 ? -6.336 -31.047 -9.523 1 90.56 27 SER B N 1
ATOM 1248 C CA . SER B 1 27 ? -5.359 -32.031 -9.969 1 90.56 27 SER B CA 1
ATOM 1249 C C . SER B 1 27 ? -5.305 -32.094 -11.492 1 90.56 27 SER B C 1
ATOM 1251 O O . SER B 1 27 ? -4.219 -32.188 -12.07 1 90.56 27 SER B O 1
ATOM 1253 N N . GLY B 1 28 ? -6.41 -32.188 -12.062 1 91.88 28 GLY B N 1
ATOM 1254 C CA . GLY B 1 28 ? -6.457 -32.188 -13.516 1 91.88 28 GLY B CA 1
ATOM 1255 C C . GLY B 1 28 ? -5.793 -30.984 -14.148 1 91.88 28 GLY B C 1
ATOM 1256 O O . GLY B 1 28 ? -5.043 -31.125 -15.125 1 91.88 28 GLY B O 1
ATOM 1257 N N . LEU B 1 29 ? -6.004 -29.844 -13.641 1 95.56 29 LEU B N 1
ATOM 1258 C CA . LEU B 1 29 ? -5.391 -28.625 -14.141 1 95.56 29 LEU B CA 1
ATOM 1259 C C . LEU B 1 29 ? -3.891 -28.609 -13.852 1 95.56 29 LEU B C 1
ATOM 1261 O O . LEU B 1 29 ? -3.1 -28.188 -14.695 1 95.56 29 LEU B O 1
ATOM 1265 N N . LEU B 1 30 ? -3.518 -29.094 -12.711 1 96.25 30 LEU B N 1
ATOM 1266 C CA . LEU B 1 30 ? -2.111 -29.125 -12.328 1 96.25 30 LEU B CA 1
ATOM 1267 C C . LEU B 1 30 ? -1.309 -30 -13.297 1 96.25 30 LEU B C 1
ATOM 1269 O O . LEU B 1 30 ? -0.158 -29.688 -13.609 1 96.25 30 LEU B O 1
ATOM 1273 N N . ALA B 1 31 ? -1.909 -31.078 -13.742 1 93.56 31 ALA B N 1
ATOM 1274 C CA . ALA B 1 31 ? -1.249 -31.984 -14.688 1 93.56 31 ALA B CA 1
ATOM 1275 C C . ALA B 1 31 ? -0.939 -31.266 -16 1 93.56 31 ALA B C 1
ATOM 1277 O O . ALA B 1 31 ? 0.046 -31.594 -16.672 1 93.56 31 ALA B O 1
ATOM 1278 N N . LEU B 1 32 ? -1.692 -30.266 -16.328 1 93.62 32 LEU B N 1
ATOM 1279 C CA . LEU B 1 32 ? -1.55 -29.562 -17.594 1 93.62 32 LEU B CA 1
ATOM 1280 C C . LEU B 1 32 ? -0.379 -28.578 -17.547 1 93.62 32 LEU B C 1
ATOM 1282 O O . LEU B 1 32 ? 0.089 -28.109 -18.578 1 93.62 32 LEU B O 1
ATOM 1286 N N . LEU B 1 33 ? 0.191 -28.25 -16.359 1 92.88 33 LEU B N 1
ATOM 1287 C CA . LEU B 1 33 ? 1.273 -27.281 -16.219 1 92.88 33 LEU B CA 1
ATOM 1288 C C . LEU B 1 33 ? 2.57 -27.828 -16.812 1 92.88 33 LEU B C 1
ATOM 1290 O O . LEU B 1 33 ? 3.477 -27.062 -17.141 1 92.88 33 LEU B O 1
ATOM 1294 N N . SER B 1 34 ? 2.609 -29.141 -16.953 1 88.69 34 SER B N 1
ATOM 1295 C CA . SER B 1 34 ? 3.834 -29.766 -17.438 1 88.69 34 SER B CA 1
ATOM 1296 C C . SER B 1 34 ? 3.742 -30.078 -18.938 1 88.69 34 SER B C 1
ATOM 1298 O O . SER B 1 34 ? 4.672 -30.641 -19.516 1 88.69 34 SER B O 1
ATOM 1300 N N . GLU B 1 35 ? 2.645 -29.703 -19.453 1 89.5 35 GLU B N 1
ATOM 1301 C CA . GLU B 1 35 ? 2.457 -29.969 -20.875 1 89.5 35 GLU B CA 1
ATOM 1302 C C . GLU B 1 35 ? 3.324 -29.047 -21.734 1 89.5 35 GLU B C 1
ATOM 1304 O O . GLU B 1 35 ? 3.508 -27.875 -21.391 1 89.5 35 GLU B O 1
ATOM 1309 N N . PRO B 1 36 ? 3.783 -29.562 -22.906 1 88.44 36 PRO B N 1
ATOM 1310 C CA . PRO B 1 36 ? 4.621 -28.734 -23.781 1 88.44 36 PRO B CA 1
ATOM 1311 C C . PRO B 1 36 ? 3.826 -27.672 -24.531 1 88.44 36 PRO B C 1
ATOM 1313 O O . PRO B 1 36 ? 4.391 -26.656 -24.953 1 88.44 36 PRO B O 1
ATOM 1316 N N . ASP B 1 37 ? 2.58 -27.812 -24.688 1 89.62 37 ASP B N 1
ATOM 1317 C CA . ASP B 1 37 ? 1.725 -26.859 -25.406 1 89.62 37 ASP B CA 1
ATOM 1318 C C . ASP B 1 37 ? 1.417 -25.641 -24.531 1 89.62 37 ASP B C 1
ATOM 1320 O O . ASP B 1 37 ? 0.719 -25.75 -23.531 1 89.62 37 ASP B O 1
ATOM 1324 N N . PRO B 1 38 ? 1.777 -24.484 -24.922 1 89.75 38 PRO B N 1
ATOM 1325 C CA . PRO B 1 38 ? 1.567 -23.266 -24.125 1 89.75 38 PRO B CA 1
ATOM 1326 C C . PRO B 1 38 ? 0.089 -22.953 -23.906 1 89.75 38 PRO B C 1
ATOM 1328 O O . PRO B 1 38 ? -0.281 -22.391 -22.875 1 89.75 38 PRO B O 1
ATOM 1331 N N . SER B 1 39 ? -0.652 -23.266 -24.875 1 91.81 39 SER B N 1
ATOM 1332 C CA . SER B 1 39 ? -2.08 -22.984 -24.75 1 91.81 39 SER B CA 1
ATOM 1333 C C . SER B 1 39 ? -2.699 -23.812 -23.625 1 91.81 39 SER B C 1
ATOM 1335 O O . SER B 1 39 ? -3.623 -23.359 -22.953 1 91.81 39 SER B O 1
ATOM 1337 N N . LEU B 1 40 ? -2.219 -25.016 -23.469 1 93.69 40 LEU B N 1
ATOM 1338 C CA . LEU B 1 40 ? -2.697 -25.859 -22.391 1 93.69 40 LEU B CA 1
ATOM 1339 C C . LEU B 1 40 ? -2.244 -25.344 -21.031 1 93.69 40 LEU B C 1
ATOM 1341 O O . LEU B 1 40 ? -3.002 -25.375 -20.047 1 93.69 40 LEU B O 1
ATOM 1345 N N . VAL B 1 41 ? -0.999 -24.844 -21 1 93.06 41 VAL B N 1
ATOM 1346 C CA . VAL B 1 41 ? -0.475 -24.266 -19.766 1 93.06 41 VAL B CA 1
ATOM 1347 C C . VAL B 1 41 ? -1.293 -23.047 -19.375 1 93.06 41 VAL B C 1
ATOM 1349 O O . VAL B 1 41 ? -1.684 -22.891 -18.219 1 93.06 41 VAL B O 1
ATOM 1352 N N . ARG B 1 42 ? -1.604 -22.219 -20.328 1 94.75 42 ARG B N 1
ATOM 1353 C CA . ARG B 1 42 ? -2.398 -21.031 -20.078 1 94.75 42 ARG B CA 1
ATOM 1354 C C . ARG B 1 42 ? -3.775 -21.391 -19.531 1 94.75 42 ARG B C 1
ATOM 1356 O O . ARG B 1 42 ? -4.27 -20.734 -18.609 1 94.75 42 ARG B O 1
ATOM 1363 N N . ARG B 1 43 ? -4.34 -22.359 -20.172 1 95.38 43 ARG B N 1
ATOM 1364 C CA . ARG B 1 43 ? -5.645 -22.828 -19.719 1 95.38 43 ARG B CA 1
ATOM 1365 C C . ARG B 1 43 ? -5.574 -23.344 -18.297 1 95.38 43 ARG B C 1
ATOM 1367 O O . ARG B 1 43 ? -6.465 -23.062 -17.484 1 95.38 43 ARG B O 1
ATOM 1374 N N . ALA B 1 44 ? -4.574 -24.062 -18.047 1 96.56 44 ALA B N 1
ATOM 1375 C CA . ALA B 1 44 ? -4.371 -24.594 -16.703 1 96.56 44 ALA B CA 1
ATOM 1376 C C . ALA B 1 44 ? -4.227 -23.469 -15.688 1 96.56 44 ALA B C 1
ATOM 1378 O O . ALA B 1 44 ? -4.891 -23.469 -14.648 1 96.56 44 ALA B O 1
ATOM 1379 N N . LEU B 1 45 ? -3.406 -22.484 -15.961 1 97.31 45 LEU B N 1
ATOM 1380 C CA . LEU B 1 45 ? -3.143 -21.359 -15.062 1 97.31 45 LEU B CA 1
ATOM 1381 C C . LEU B 1 45 ? -4.418 -20.578 -14.797 1 97.31 45 LEU B C 1
ATOM 1383 O O . LEU B 1 45 ? -4.727 -20.266 -13.641 1 97.31 45 LEU B O 1
ATOM 1387 N N . THR B 1 46 ? -5.102 -20.312 -15.82 1 96.56 46 THR B N 1
ATOM 1388 C CA . THR B 1 46 ? -6.344 -19.547 -15.695 1 96.56 46 THR B CA 1
ATOM 1389 C C . THR B 1 46 ? -7.363 -20.312 -14.859 1 96.56 46 THR B C 1
ATOM 1391 O O . THR B 1 46 ? -8.016 -19.734 -13.984 1 96.56 46 THR B O 1
ATOM 1394 N N . GLY B 1 47 ? -7.473 -21.578 -15.172 1 96.88 47 GLY B N 1
ATOM 1395 C CA . GLY B 1 47 ? -8.375 -22.406 -14.391 1 96.88 47 GLY B CA 1
ATOM 1396 C C . GLY B 1 47 ? -7.996 -22.5 -12.93 1 96.88 47 GLY B C 1
ATOM 1397 O O . GLY B 1 47 ? -8.859 -22.422 -12.055 1 96.88 47 GLY B O 1
ATOM 1398 N N . LEU B 1 48 ? -6.742 -22.625 -12.672 1 97.75 48 LEU B N 1
ATOM 1399 C CA . LEU B 1 48 ? -6.25 -22.719 -11.305 1 97.75 48 LEU B CA 1
ATOM 1400 C C . LEU B 1 48 ? -6.48 -21.406 -10.555 1 97.75 48 LEU B C 1
ATOM 1402 O O . LEU B 1 48 ? -6.805 -21.422 -9.367 1 97.75 48 LEU B O 1
ATOM 1406 N N . LEU B 1 49 ? -6.289 -20.297 -11.203 1 97.06 49 LEU B N 1
ATOM 1407 C CA . LEU B 1 49 ? -6.484 -18.984 -10.57 1 97.06 49 LEU B CA 1
ATOM 1408 C C . LEU B 1 49 ? -7.926 -18.812 -10.117 1 97.06 49 LEU B C 1
ATOM 1410 O O . LEU B 1 49 ? -8.188 -18.219 -9.07 1 97.06 49 LEU B O 1
ATOM 1414 N N . ALA B 1 50 ? -8.805 -19.406 -10.867 1 95.56 50 ALA B N 1
ATOM 1415 C CA . ALA B 1 50 ? -10.227 -19.297 -10.555 1 95.56 50 ALA B CA 1
ATOM 1416 C C . ALA B 1 50 ? -10.578 -20.078 -9.289 1 95.56 50 ALA B C 1
ATOM 1418 O O . ALA B 1 50 ? -11.562 -19.766 -8.625 1 95.56 50 ALA B O 1
ATOM 1419 N N . VAL B 1 51 ? -9.742 -21.016 -8.898 1 95.69 51 VAL B N 1
ATOM 1420 C CA . VAL B 1 51 ? -10.133 -21.891 -7.805 1 95.69 51 VAL B CA 1
ATOM 1421 C C . VAL B 1 51 ? -9.102 -21.797 -6.68 1 95.69 51 VAL B C 1
ATOM 1423 O O . VAL B 1 51 ? -9.266 -22.422 -5.625 1 95.69 51 VAL B O 1
ATOM 1426 N N . VAL B 1 52 ? -8.086 -21.047 -6.785 1 97.19 52 VAL B N 1
ATOM 1427 C CA . VAL B 1 52 ? -6.918 -21.078 -5.906 1 97.19 52 VAL B CA 1
ATOM 1428 C C . VAL B 1 52 ? -7.332 -20.688 -4.488 1 97.19 52 VAL B C 1
ATOM 1430 O O . VAL B 1 52 ? -6.781 -21.188 -3.51 1 97.19 52 VAL B O 1
ATOM 1433 N N . ASP B 1 53 ? -8.305 -19.859 -4.312 1 96.5 53 ASP B N 1
ATOM 1434 C CA . ASP B 1 53 ? -8.68 -19.422 -2.973 1 96.5 53 ASP B CA 1
ATOM 1435 C C . ASP B 1 53 ? -9.359 -20.547 -2.193 1 96.5 53 ASP B C 1
ATOM 1437 O O . ASP B 1 53 ? -9.32 -20.562 -0.96 1 96.5 53 ASP B O 1
ATOM 1441 N N . THR B 1 54 ? -9.906 -21.453 -2.938 1 95.62 54 THR B N 1
ATOM 1442 C CA . THR B 1 54 ? -10.586 -22.562 -2.291 1 95.62 54 THR B CA 1
ATOM 1443 C C . THR B 1 54 ? -9.695 -23.797 -2.254 1 95.62 54 THR B C 1
ATOM 1445 O O . THR B 1 54 ? -9.766 -24.594 -1.313 1 95.62 54 THR B O 1
ATOM 1448 N N . LEU B 1 55 ? -8.82 -23.953 -3.225 1 96.81 55 LEU B N 1
ATOM 1449 C CA . LEU B 1 55 ? -8.039 -25.188 -3.357 1 96.81 55 LEU B CA 1
ATOM 1450 C C . LEU B 1 55 ? -6.543 -24.875 -3.246 1 96.81 55 LEU B C 1
ATOM 1452 O O . LEU B 1 55 ? -5.723 -25.562 -3.867 1 96.81 55 LEU B O 1
ATOM 1456 N N . TRP B 1 56 ? -6.176 -23.875 -2.463 1 97.69 56 TRP B N 1
ATOM 1457 C CA . TRP B 1 56 ? -4.789 -23.422 -2.402 1 97.69 56 TRP B CA 1
ATOM 1458 C C . TRP B 1 56 ? -3.881 -24.516 -1.867 1 97.69 56 TRP B C 1
ATOM 1460 O O . TRP B 1 56 ? -2.717 -24.625 -2.262 1 97.69 56 TRP B O 1
ATOM 1470 N N . HIS B 1 57 ? -4.316 -25.438 -1.061 1 97.12 57 HIS B N 1
ATOM 1471 C CA . HIS B 1 57 ? -3.504 -26.516 -0.507 1 97.12 57 HIS B CA 1
ATOM 1472 C C . HIS B 1 57 ? -3.045 -27.484 -1.599 1 97.12 57 HIS B C 1
ATOM 1474 O O . HIS B 1 57 ? -1.928 -28 -1.544 1 97.12 57 HIS B O 1
ATOM 1480 N N . GLU B 1 58 ? -3.885 -27.719 -2.545 1 96.44 58 GLU B N 1
ATOM 1481 C CA . GLU B 1 58 ? -3.539 -28.562 -3.688 1 96.44 58 GLU B CA 1
ATOM 1482 C C . GLU B 1 58 ? -2.588 -27.828 -4.637 1 96.44 58 GLU B C 1
ATOM 1484 O O . GLU B 1 58 ? -1.587 -28.406 -5.074 1 96.44 58 GLU B O 1
ATOM 1489 N N . VAL B 1 59 ? -2.867 -26.594 -4.875 1 97.44 59 VAL B N 1
ATOM 1490 C CA . VAL B 1 59 ? -2.066 -25.781 -5.789 1 97.44 59 VAL B CA 1
ATOM 1491 C C . VAL B 1 59 ? -0.666 -25.594 -5.215 1 97.44 59 VAL B C 1
ATOM 1493 O O . VAL B 1 59 ? 0.316 -25.547 -5.961 1 97.44 59 VAL B O 1
ATOM 1496 N N . ALA B 1 60 ? -0.595 -25.578 -3.871 1 97.5 60 ALA B N 1
ATOM 1497 C CA . ALA B 1 60 ? 0.664 -25.344 -3.168 1 97.5 60 ALA B CA 1
ATOM 1498 C C . ALA B 1 60 ? 1.704 -26.406 -3.537 1 97.5 60 ALA B C 1
ATOM 1500 O O . ALA B 1 60 ? 2.908 -26.141 -3.494 1 97.5 60 ALA B O 1
ATOM 1501 N N . GLU B 1 61 ? 1.235 -27.578 -3.918 1 94.75 61 GLU B N 1
ATOM 1502 C CA . GLU B 1 61 ? 2.146 -28.641 -4.309 1 94.75 61 GLU B CA 1
ATOM 1503 C C . GLU B 1 61 ? 2.938 -28.266 -5.559 1 94.75 61 GLU B C 1
ATOM 1505 O O . GLU B 1 61 ? 4.047 -28.766 -5.77 1 94.75 61 GLU B O 1
ATOM 1510 N N . SER B 1 62 ? 2.424 -27.375 -6.32 1 95.69 62 SER B N 1
ATOM 1511 C CA . SER B 1 62 ? 3.055 -26.969 -7.574 1 95.69 62 SER B CA 1
ATOM 1512 C C . SER B 1 62 ? 3.682 -25.594 -7.457 1 95.69 62 SER B C 1
ATOM 1514 O O . SER B 1 62 ? 4.023 -24.969 -8.469 1 95.69 62 SER B O 1
ATOM 1516 N N . LEU B 1 63 ? 3.887 -25.125 -6.289 1 97.44 63 LEU B N 1
ATOM 1517 C CA . LEU B 1 63 ? 4.367 -23.766 -6.047 1 97.44 63 LEU B CA 1
ATOM 1518 C C . LEU B 1 63 ? 5.734 -23.547 -6.684 1 97.44 63 LEU B C 1
ATOM 1520 O O . LEU B 1 63 ? 5.957 -22.547 -7.375 1 97.44 63 LEU B O 1
ATOM 1524 N N . PRO B 1 64 ? 6.719 -24.484 -6.559 1 95.31 64 PRO B N 1
ATOM 1525 C CA . PRO B 1 64 ? 8.008 -24.266 -7.219 1 95.31 64 PRO B CA 1
ATOM 1526 C C . PRO B 1 64 ? 7.883 -24.125 -8.734 1 95.31 64 PRO B C 1
ATOM 1528 O O . PRO B 1 64 ? 8.562 -23.297 -9.336 1 95.31 64 PRO B O 1
ATOM 1531 N N . ASP B 1 65 ? 7 -24.938 -9.305 1 93.12 65 ASP B N 1
ATOM 1532 C CA . ASP B 1 65 ? 6.758 -24.844 -10.742 1 93.12 65 ASP B CA 1
ATOM 1533 C C . ASP B 1 65 ? 6.148 -23.484 -11.109 1 93.12 65 ASP B C 1
ATOM 1535 O O . ASP B 1 65 ? 6.531 -22.875 -12.109 1 93.12 65 ASP B O 1
ATOM 1539 N N . LEU B 1 66 ? 5.215 -23.047 -10.32 1 96.69 66 LEU B N 1
ATOM 1540 C CA . LEU B 1 66 ? 4.559 -21.766 -10.562 1 96.69 66 LEU B CA 1
ATOM 1541 C C . LEU B 1 66 ? 5.566 -20.625 -10.484 1 96.69 66 LEU B C 1
ATOM 1543 O O . LEU B 1 66 ? 5.57 -19.734 -11.344 1 96.69 66 LEU B O 1
ATOM 1547 N N . GLU B 1 67 ? 6.434 -20.688 -9.523 1 96.31 67 GLU B N 1
ATOM 1548 C CA . GLU B 1 67 ? 7.465 -19.672 -9.383 1 96.31 67 GLU B CA 1
ATOM 1549 C C . GLU B 1 67 ? 8.422 -19.688 -10.57 1 96.31 67 GLU B C 1
ATOM 1551 O O . GLU B 1 67 ? 8.82 -18.625 -11.062 1 96.31 67 GLU B O 1
ATOM 1556 N N . ALA B 1 68 ? 8.766 -20.859 -10.977 1 93.56 68 ALA B N 1
ATOM 1557 C CA . ALA B 1 68 ? 9.664 -20.984 -12.117 1 93.56 68 ALA B CA 1
ATOM 1558 C C . ALA B 1 68 ? 9.047 -20.375 -13.375 1 93.56 68 ALA B C 1
ATOM 1560 O O . ALA B 1 68 ? 9.727 -19.672 -14.133 1 93.56 68 ALA B O 1
ATOM 1561 N N . ILE B 1 69 ? 7.789 -20.672 -13.602 1 94.06 69 ILE B N 1
ATOM 1562 C CA . ILE B 1 69 ? 7.094 -20.109 -14.758 1 94.06 69 ILE B CA 1
ATOM 1563 C C . ILE B 1 69 ? 7.039 -18.578 -14.641 1 94.06 69 ILE B C 1
ATOM 1565 O O . ILE B 1 69 ? 7.324 -17.875 -15.602 1 94.06 69 ILE B O 1
ATOM 1569 N N . ALA B 1 70 ? 6.68 -18.062 -13.477 1 95.81 70 ALA B N 1
ATOM 1570 C CA . ALA B 1 70 ? 6.562 -16.625 -13.242 1 95.81 70 ALA B CA 1
ATOM 1571 C C . ALA B 1 70 ? 7.879 -15.914 -13.531 1 95.81 70 ALA B C 1
ATOM 1573 O O . ALA B 1 70 ? 7.891 -14.812 -14.078 1 95.81 70 ALA B O 1
ATOM 1574 N N . GLU B 1 71 ? 8.992 -16.516 -13.219 1 92.44 71 GLU B N 1
ATOM 1575 C CA . GLU B 1 71 ? 10.32 -15.922 -13.352 1 92.44 71 GLU B CA 1
ATOM 1576 C C . GLU B 1 71 ? 10.828 -16.016 -14.789 1 92.44 71 GLU B C 1
ATOM 1578 O O . GLU B 1 71 ? 11.734 -15.289 -15.18 1 92.44 71 GLU B O 1
ATOM 1583 N N . GLY B 1 72 ? 10.25 -16.797 -15.57 1 87.69 72 GLY B N 1
ATOM 1584 C CA . GLY B 1 72 ? 10.695 -17 -16.938 1 87.69 72 GLY B CA 1
ATOM 1585 C C . GLY B 1 72 ? 12.094 -17.594 -17.031 1 87.69 72 GLY B C 1
ATOM 1586 O O . GLY B 1 72 ? 12.875 -17.219 -17.906 1 87.69 72 GLY B O 1
ATOM 1587 N N . GLY B 1 73 ? 12.414 -18.312 -16.047 1 73.69 73 GLY B N 1
ATOM 1588 C CA . GLY B 1 73 ? 13.742 -18.906 -16.047 1 73.69 73 GLY B CA 1
ATOM 1589 C C . GLY B 1 73 ? 13.93 -19.953 -17.125 1 73.69 73 GLY B C 1
ATOM 1590 O O . GLY B 1 73 ? 13.109 -20.062 -18.047 1 73.69 73 GLY B O 1
ATOM 1591 N N . GLU B 1 74 ? 15.055 -20.484 -17.031 1 67.88 74 GLU B N 1
ATOM 1592 C CA . GLU B 1 74 ? 15.438 -21.484 -18.016 1 67.88 74 GLU B CA 1
ATOM 1593 C C . GLU B 1 74 ? 14.336 -22.531 -18.219 1 67.88 74 GLU B C 1
ATOM 1595 O O . GLU B 1 74 ? 13.836 -23.094 -17.234 1 67.88 74 GLU B O 1
ATOM 1600 N N . GLY B 1 75 ? 13.891 -22.828 -19.422 1 68.5 75 GLY B N 1
ATOM 1601 C CA . GLY B 1 75 ? 12.898 -23.828 -19.75 1 68.5 75 GLY B CA 1
ATOM 1602 C C . GLY B 1 75 ? 11.484 -23.281 -19.781 1 68.5 75 GLY B C 1
ATOM 1603 O O . GLY B 1 75 ? 10.539 -24 -20.125 1 68.5 75 GLY B O 1
ATOM 1604 N N . HIS B 1 76 ? 11.398 -22.047 -19.391 1 71.94 76 HIS B N 1
ATOM 1605 C CA . HIS B 1 76 ? 10.07 -21.453 -19.344 1 71.94 76 HIS B CA 1
ATOM 1606 C C . HIS B 1 76 ? 10.008 -20.172 -20.188 1 71.94 76 HIS B C 1
ATOM 1608 O O . HIS B 1 76 ? 9.094 -19.359 -20.031 1 71.94 76 HIS B O 1
ATOM 1614 N N . GLU B 1 77 ? 10.883 -20.125 -20.969 1 68.06 77 GLU B N 1
ATOM 1615 C CA . GLU B 1 77 ? 11.039 -18.938 -21.812 1 68.06 77 GLU B CA 1
ATOM 1616 C C . GLU B 1 77 ? 9.906 -18.828 -22.828 1 68.06 77 GLU B C 1
ATOM 1618 O O . GLU B 1 77 ? 9.617 -17.75 -23.328 1 68.06 77 GLU B O 1
ATOM 1623 N N . SER B 1 78 ? 9.336 -20.031 -22.984 1 68.62 78 SER B N 1
ATOM 1624 C CA . SER B 1 78 ? 8.344 -20.094 -24.047 1 68.62 78 SER B CA 1
ATOM 1625 C C . SER B 1 78 ? 7.004 -19.531 -23.594 1 68.62 78 SER B C 1
ATOM 1627 O O . SER B 1 78 ? 6.129 -19.234 -24.406 1 68.62 78 SER B O 1
ATOM 1629 N N . HIS B 1 79 ? 6.961 -19.312 -22.344 1 78.38 79 HIS B N 1
ATOM 1630 C CA . HIS B 1 79 ? 5.699 -18.781 -21.844 1 78.38 79 HIS B CA 1
ATOM 1631 C C . HIS B 1 79 ? 5.59 -17.281 -22.109 1 78.38 79 HIS B C 1
ATOM 1633 O O . HIS B 1 79 ? 6.574 -16.547 -21.953 1 78.38 79 HIS B O 1
ATOM 1639 N N . ASP B 1 80 ? 4.465 -16.953 -22.547 1 83.81 80 ASP B N 1
ATOM 1640 C CA . ASP B 1 80 ? 4.273 -15.531 -22.844 1 83.81 80 ASP B CA 1
ATOM 1641 C C . ASP B 1 80 ? 4.051 -14.727 -21.578 1 83.81 80 ASP B C 1
ATOM 1643 O O . ASP B 1 80 ? 4.016 -15.281 -20.469 1 83.81 80 ASP B O 1
ATOM 1647 N N . GLY B 1 81 ? 3.984 -13.469 -21.781 1 90.38 81 GLY B N 1
ATOM 1648 C CA . GLY B 1 81 ? 3.848 -12.531 -20.672 1 90.38 81 GLY B CA 1
ATOM 1649 C C . GLY B 1 81 ? 2.602 -12.766 -19.828 1 90.38 81 GLY B C 1
ATOM 1650 O O . GLY B 1 81 ? 2.646 -12.68 -18.609 1 90.38 81 GLY B O 1
ATOM 1651 N N . ALA B 1 82 ? 1.572 -13.148 -20.484 1 92.94 82 ALA B N 1
ATOM 1652 C CA . ALA B 1 82 ? 0.31 -13.375 -19.781 1 92.94 82 ALA B CA 1
ATOM 1653 C C . ALA B 1 82 ? 0.392 -14.594 -18.875 1 92.94 82 ALA B C 1
ATOM 1655 O O . ALA B 1 82 ? -0.118 -14.586 -17.75 1 92.94 82 ALA B O 1
ATOM 1656 N N . ALA B 1 83 ? 0.985 -15.641 -19.406 1 94.69 83 ALA B N 1
ATOM 1657 C CA . ALA B 1 83 ? 1.157 -16.859 -18.625 1 94.69 83 ALA B CA 1
ATOM 1658 C C . ALA B 1 83 ? 2.041 -16.609 -17.406 1 94.69 83 ALA B C 1
ATOM 1660 O O . ALA B 1 83 ? 1.745 -17.078 -16.297 1 94.69 83 ALA B O 1
ATOM 1661 N N . ARG B 1 84 ? 3.078 -15.852 -17.625 1 95.94 84 ARG B N 1
ATOM 1662 C CA . ARG B 1 84 ? 3.986 -15.523 -16.531 1 95.94 84 ARG B CA 1
ATOM 1663 C C . ARG B 1 84 ? 3.273 -14.719 -15.453 1 95.94 84 ARG B C 1
ATOM 1665 O O . ARG B 1 84 ? 3.412 -15 -14.266 1 95.94 84 ARG B O 1
ATOM 1672 N N . GLU B 1 85 ? 2.51 -13.758 -15.898 1 97 85 GLU B N 1
ATOM 1673 C CA . GLU B 1 85 ? 1.756 -12.922 -14.969 1 97 85 GLU B CA 1
ATOM 1674 C C . GLU B 1 85 ? 0.728 -13.742 -14.195 1 97 85 GLU B C 1
ATOM 1676 O O . GLU B 1 85 ? 0.57 -13.562 -12.984 1 97 85 GLU B O 1
ATOM 1681 N N . THR B 1 86 ? 0.088 -14.594 -14.906 1 97.69 86 THR B N 1
ATOM 1682 C CA . THR B 1 86 ? -0.922 -15.422 -14.258 1 97.69 86 THR B CA 1
ATOM 1683 C C . THR B 1 86 ? -0.278 -16.375 -13.266 1 97.69 86 THR B C 1
ATOM 1685 O O . THR B 1 86 ? -0.812 -16.609 -12.18 1 97.69 86 THR B O 1
ATOM 1688 N N . ALA B 1 87 ? 0.835 -16.906 -13.617 1 97.88 87 ALA B N 1
ATOM 1689 C CA . ALA B 1 87 ? 1.566 -17.781 -12.703 1 97.88 87 ALA B CA 1
ATOM 1690 C C . ALA B 1 87 ? 1.993 -17.016 -11.445 1 97.88 87 ALA B C 1
ATOM 1692 O O . ALA B 1 87 ? 1.897 -17.547 -10.336 1 97.88 87 ALA B O 1
ATOM 1693 N N . ALA B 1 88 ? 2.436 -15.828 -11.656 1 98.19 88 ALA B N 1
ATOM 1694 C CA . ALA B 1 88 ? 2.814 -14.984 -10.523 1 98.19 88 ALA B CA 1
ATOM 1695 C C . ALA B 1 88 ? 1.622 -14.727 -9.602 1 98.19 88 ALA B C 1
ATOM 1697 O O . ALA B 1 88 ? 1.747 -14.812 -8.383 1 98.19 88 ALA B O 1
ATOM 1698 N N . ALA B 1 89 ? 0.5 -14.43 -10.211 1 98.44 89 ALA B N 1
ATOM 1699 C CA . ALA B 1 89 ? -0.717 -14.211 -9.438 1 98.44 89 ALA B CA 1
ATOM 1700 C C . ALA B 1 89 ? -1.074 -15.445 -8.617 1 98.44 89 ALA B C 1
ATOM 1702 O O . ALA B 1 89 ? -1.422 -15.336 -7.438 1 98.44 89 ALA B O 1
ATOM 1703 N N . LEU B 1 90 ? -0.955 -16.578 -9.25 1 98.5 90 LEU B N 1
ATOM 1704 C CA . LEU B 1 90 ? -1.26 -17.859 -8.602 1 98.5 90 LEU B CA 1
ATOM 1705 C C . LEU B 1 90 ? -0.328 -18.094 -7.422 1 98.5 90 LEU B C 1
ATOM 1707 O O . LEU B 1 90 ? -0.786 -18.391 -6.316 1 98.5 90 LEU B O 1
ATOM 1711 N N . ALA B 1 91 ? 0.914 -17.953 -7.688 1 98.62 91 ALA B N 1
ATOM 1712 C CA . ALA B 1 91 ? 1.902 -18.172 -6.633 1 98.62 91 ALA B CA 1
ATOM 1713 C C . ALA B 1 91 ? 1.701 -17.188 -5.484 1 98.62 91 ALA B C 1
ATOM 1715 O O . ALA B 1 91 ? 1.812 -17.562 -4.312 1 98.62 91 ALA B O 1
ATOM 1716 N N . SER B 1 92 ? 1.445 -16 -5.785 1 98.69 92 SER B N 1
ATOM 1717 C CA . SER B 1 92 ? 1.182 -14.977 -4.781 1 98.69 92 SER B CA 1
ATOM 1718 C C . SER B 1 92 ? 0.019 -15.367 -3.879 1 98.69 92 SER B C 1
ATOM 1720 O O . SER B 1 92 ? 0.117 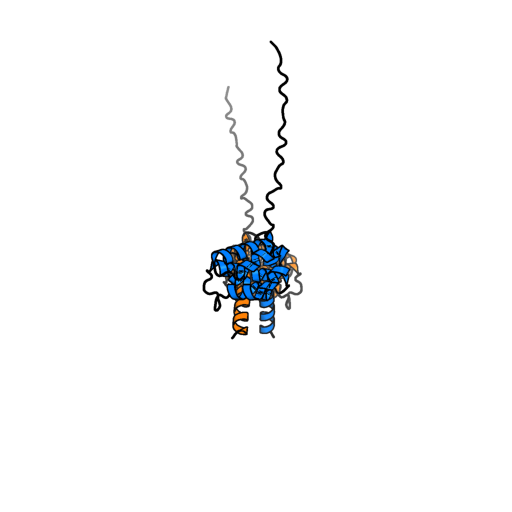-15.266 -2.654 1 98.69 92 SER B O 1
ATOM 1722 N N . ARG B 1 93 ? -1.073 -15.797 -4.523 1 98.62 93 ARG B N 1
ATOM 1723 C CA . ARG B 1 93 ? -2.244 -16.203 -3.758 1 98.62 93 ARG B CA 1
ATOM 1724 C C . ARG B 1 93 ? -1.916 -17.391 -2.848 1 98.62 93 ARG B C 1
ATOM 1726 O O . ARG B 1 93 ? -2.387 -17.453 -1.709 1 98.62 93 ARG B O 1
ATOM 1733 N N . VAL B 1 94 ? -1.155 -18.281 -3.312 1 98.69 94 VAL B N 1
ATOM 1734 C CA . VAL B 1 94 ? -0.749 -19.422 -2.484 1 98.69 94 VAL B CA 1
ATOM 1735 C C . VAL B 1 94 ? 0.043 -18.922 -1.278 1 98.69 94 VAL B C 1
ATOM 1737 O O . VAL B 1 94 ? -0.247 -19.297 -0.14 1 98.69 94 VAL B O 1
ATOM 1740 N N . PHE B 1 95 ? 1.005 -18.062 -1.511 1 98.62 95 PHE B N 1
ATOM 1741 C CA . PHE B 1 95 ? 1.787 -17.5 -0.415 1 98.62 95 PHE B CA 1
ATOM 1742 C C . PHE B 1 95 ? 0.893 -16.75 0.557 1 98.62 95 PHE B C 1
ATOM 1744 O O . PHE B 1 95 ? 1.123 -16.766 1.768 1 98.62 95 PHE B O 1
ATOM 1751 N N . PHE B 1 96 ? -0.123 -16.062 -0.012 1 98.62 96 PHE B N 1
ATOM 1752 C CA . PHE B 1 96 ? -1.103 -15.375 0.829 1 98.62 96 PHE B CA 1
ATOM 1753 C C . PHE B 1 96 ? -1.769 -16.359 1.785 1 98.62 96 PHE B C 1
ATOM 1755 O O . PHE B 1 96 ? -1.833 -16.109 2.992 1 98.62 96 PHE B O 1
ATOM 1762 N N . HIS B 1 97 ? -2.123 -17.453 1.293 1 98.31 97 HIS B N 1
ATOM 1763 C CA . HIS B 1 97 ? -2.799 -18.453 2.111 1 98.31 97 HIS B CA 1
ATOM 1764 C C . HIS B 1 97 ? -1.82 -19.141 3.059 1 98.31 97 HIS B C 1
ATOM 1766 O O . HIS B 1 97 ? -2.207 -19.578 4.145 1 98.31 97 HIS B O 1
ATOM 1772 N N . LEU B 1 98 ? -0.567 -19.203 2.775 1 98.06 98 LEU B N 1
ATOM 1773 C CA . LEU B 1 98 ? 0.476 -19.766 3.623 1 98.06 98 LEU B CA 1
ATOM 1774 C C . LEU B 1 98 ? 0.92 -18.766 4.684 1 98.06 98 LEU B C 1
ATOM 1776 O O . LEU B 1 98 ? 1.791 -19.062 5.5 1 98.06 98 LEU B O 1
ATOM 1780 N N . GLU B 1 99 ? 0.368 -17.531 4.672 1 97.75 99 GLU B N 1
ATOM 1781 C CA . GLU B 1 99 ? 0.648 -16.469 5.633 1 97.75 99 GLU B CA 1
ATOM 1782 C C . GLU B 1 99 ? 2.076 -15.953 5.484 1 97.75 99 GLU B C 1
ATOM 1784 O O . GLU B 1 99 ? 2.77 -15.727 6.477 1 97.75 99 GLU B O 1
ATOM 1789 N N . GLU B 1 100 ? 2.482 -15.844 4.277 1 97.56 100 GLU B N 1
ATOM 1790 C CA . GLU B 1 100 ? 3.75 -15.219 3.908 1 97.56 100 GLU B CA 1
ATOM 1791 C C . GLU B 1 100 ? 3.525 -13.992 3.027 1 97.56 100 GLU B C 1
ATOM 1793 O O . GLU B 1 100 ? 3.832 -14.016 1.834 1 97.56 100 GLU B O 1
ATOM 1798 N N . PRO B 1 101 ? 3.117 -12.914 3.654 1 97.38 101 PRO B N 1
ATOM 1799 C CA . PRO B 1 101 ? 2.662 -11.766 2.865 1 97.38 101 PRO B CA 1
ATOM 1800 C C . PRO B 1 101 ? 3.801 -11.07 2.117 1 97.38 101 PRO B C 1
ATOM 1802 O O . PRO B 1 101 ? 3.584 -10.508 1.044 1 97.38 101 PRO B O 1
ATOM 1805 N N . ARG B 1 102 ? 5 -11.156 2.602 1 95.06 102 ARG B N 1
ATOM 1806 C CA . ARG B 1 102 ? 6.125 -10.539 1.912 1 95.06 102 ARG B CA 1
ATOM 1807 C C . ARG B 1 102 ? 6.422 -11.25 0.596 1 95.06 102 ARG B C 1
ATOM 1809 O O . ARG B 1 102 ? 6.609 -10.602 -0.436 1 95.06 102 ARG B O 1
ATOM 1816 N N . GLN B 1 103 ? 6.461 -12.57 0.678 1 95.81 103 GLN B N 1
ATOM 1817 C CA . GLN B 1 103 ? 6.656 -13.352 -0.538 1 95.81 103 GLN B CA 1
ATOM 1818 C C . GLN B 1 103 ? 5.477 -13.188 -1.492 1 95.81 103 GLN B C 1
ATOM 1820 O O . GLN B 1 103 ? 5.66 -13.133 -2.709 1 95.81 103 GLN B O 1
ATOM 1825 N N . ALA B 1 104 ? 4.258 -13.148 -0.921 1 98.44 104 ALA B N 1
ATOM 1826 C CA . ALA B 1 104 ? 3.061 -12.922 -1.729 1 98.44 104 ALA B CA 1
ATOM 1827 C C . ALA B 1 104 ? 3.156 -11.594 -2.482 1 98.44 104 ALA B C 1
ATOM 1829 O O . ALA B 1 104 ? 2.846 -11.531 -3.674 1 98.44 104 ALA B O 1
ATOM 1830 N N . LEU B 1 105 ? 3.652 -10.57 -1.765 1 98.06 105 LEU B N 1
ATOM 1831 C CA . LEU B 1 105 ? 3.768 -9.234 -2.354 1 98.06 105 LEU B CA 1
ATOM 1832 C C . LEU B 1 105 ? 4.77 -9.234 -3.5 1 98.06 105 LEU B C 1
ATOM 1834 O O . LEU B 1 105 ? 4.52 -8.641 -4.551 1 98.06 105 LEU B O 1
ATOM 1838 N N . ARG B 1 106 ? 5.855 -9.891 -3.346 1 96.5 106 ARG B N 1
ATOM 1839 C CA . ARG B 1 106 ? 6.871 -9.977 -4.391 1 96.5 106 ARG B CA 1
ATOM 1840 C C . ARG B 1 106 ? 6.277 -10.5 -5.691 1 96.5 106 ARG B C 1
ATOM 1842 O O . ARG B 1 106 ? 6.449 -9.891 -6.75 1 96.5 106 ARG B O 1
ATOM 1849 N N . LEU B 1 107 ? 5.559 -11.57 -5.547 1 97.75 107 LEU B N 1
ATOM 1850 C CA . LEU B 1 107 ? 4.984 -12.203 -6.73 1 97.75 107 LEU B CA 1
ATOM 1851 C C . LEU B 1 107 ? 3.789 -11.406 -7.242 1 97.75 107 LEU B C 1
ATOM 1853 O O . LEU B 1 107 ? 3.539 -11.352 -8.445 1 97.75 107 LEU B O 1
ATOM 1857 N N . ALA B 1 108 ? 3.018 -10.797 -6.371 1 98.31 108 ALA B N 1
ATOM 1858 C CA . ALA B 1 108 ? 1.899 -9.945 -6.766 1 98.31 108 ALA B CA 1
ATOM 1859 C C . ALA B 1 108 ? 2.369 -8.805 -7.668 1 98.31 108 ALA B C 1
ATOM 1861 O O . ALA B 1 108 ? 1.711 -8.484 -8.656 1 98.31 108 ALA B O 1
ATOM 1862 N N . LEU B 1 109 ? 3.512 -8.258 -7.398 1 96.88 109 LEU B N 1
ATOM 1863 C CA . LEU B 1 109 ? 4.059 -7.133 -8.148 1 96.88 109 LEU B CA 1
ATOM 1864 C C . LEU B 1 109 ? 4.488 -7.562 -9.547 1 96.88 109 LEU B C 1
ATOM 1866 O O . LEU B 1 109 ? 4.648 -6.727 -10.438 1 96.88 109 LEU B O 1
ATOM 1870 N N . GLU B 1 110 ? 4.609 -8.852 -9.734 1 96.25 110 GLU B N 1
ATOM 1871 C CA . GLU B 1 110 ? 4.977 -9.414 -11.031 1 96.25 110 GLU B CA 1
ATOM 1872 C C . GLU B 1 110 ? 3.748 -9.945 -11.766 1 96.25 110 GLU B C 1
ATOM 1874 O O . GLU B 1 110 ? 3.861 -10.461 -12.883 1 96.25 110 GLU B O 1
ATOM 1879 N N . SER B 1 111 ? 2.572 -9.805 -11.227 1 97.75 111 SER B N 1
ATOM 1880 C CA . SER B 1 111 ? 1.384 -10.477 -11.734 1 97.75 111 SER B CA 1
ATOM 1881 C C . SER B 1 111 ? 0.595 -9.578 -12.68 1 97.75 111 SER B C 1
ATOM 1883 O O . SER B 1 111 ? -0.484 -9.953 -13.148 1 97.75 111 SER B O 1
ATOM 1885 N N . GLY B 1 112 ? 1.169 -8.375 -12.898 1 94.31 112 GLY B N 1
ATOM 1886 C CA . GLY B 1 112 ? 0.522 -7.469 -13.836 1 94.31 112 GLY B CA 1
ATOM 1887 C C . GLY B 1 112 ? -0.841 -6.996 -13.367 1 94.31 112 GLY B C 1
ATOM 1888 O O . GLY B 1 112 ? -0.989 -6.551 -12.227 1 94.31 112 GLY B O 1
ATOM 1889 N N . GLY B 1 113 ? -1.872 -7.109 -14.242 1 92.81 113 GLY B N 1
ATOM 1890 C CA . GLY B 1 113 ? -3.203 -6.586 -13.977 1 92.81 113 GLY B CA 1
ATOM 1891 C C . GLY B 1 113 ? -3.961 -7.383 -12.93 1 92.81 113 GLY B C 1
ATOM 1892 O O . GLY B 1 113 ? -5.059 -6.996 -12.523 1 92.81 113 GLY B O 1
ATOM 1893 N N . HIS B 1 114 ? -3.402 -8.469 -12.492 1 94.44 114 HIS B N 1
ATOM 1894 C CA . HIS B 1 114 ? -4.078 -9.297 -11.5 1 94.44 114 HIS B CA 1
ATOM 1895 C C . HIS B 1 114 ? -4 -8.672 -10.109 1 94.44 114 HIS B C 1
ATOM 1897 O O . HIS B 1 114 ? -4.75 -9.055 -9.211 1 94.44 114 HIS B O 1
ATOM 1903 N N . PHE B 1 115 ? -3.094 -7.77 -9.914 1 95.38 115 PHE B N 1
ATOM 1904 C CA . PHE B 1 115 ? -2.918 -7.102 -8.625 1 95.38 115 PHE B CA 1
ATOM 1905 C C . PHE B 1 115 ? -3.123 -5.598 -8.773 1 95.38 115 PHE B C 1
ATOM 1907 O O . PHE B 1 115 ? -2.32 -4.914 -9.406 1 95.38 115 PHE B O 1
ATOM 1914 N N . ASP B 1 116 ? -4.238 -5.152 -8.188 1 90.81 116 ASP B N 1
ATOM 1915 C CA . ASP B 1 116 ? -4.598 -3.738 -8.211 1 90.81 116 ASP B CA 1
ATOM 1916 C C . ASP B 1 116 ? -4.832 -3.207 -6.801 1 90.81 116 ASP B C 1
ATOM 1918 O O . ASP B 1 116 ? -5.805 -3.588 -6.145 1 90.81 116 ASP B O 1
ATOM 1922 N N . VAL B 1 117 ? -4.027 -2.291 -6.445 1 89.56 117 VAL B N 1
ATOM 1923 C CA . VAL B 1 117 ? -4.051 -1.797 -5.07 1 89.56 117 VAL B CA 1
ATOM 1924 C C . VAL B 1 117 ? -5.152 -0.748 -4.918 1 89.56 117 VAL B C 1
ATOM 1926 O O . VAL B 1 117 ? -5.723 -0.59 -3.838 1 89.56 117 VAL B O 1
ATOM 1929 N N . MET B 1 118 ? -5.5 -0.017 -5.934 1 85 118 MET B N 1
ATOM 1930 C CA . MET B 1 118 ? -6.387 1.141 -5.832 1 85 118 MET B CA 1
ATOM 1931 C C . MET B 1 118 ? -7.848 0.721 -5.945 1 85 118 MET B C 1
ATOM 1933 O O . MET B 1 118 ? -8.719 1.329 -5.328 1 85 118 MET B O 1
ATOM 1937 N N . ALA B 1 119 ? -8.07 -0.238 -6.68 1 83.75 119 ALA B N 1
ATOM 1938 C CA . ALA B 1 119 ? -9.445 -0.676 -6.891 1 83.75 119 ALA B CA 1
ATOM 1939 C C . ALA B 1 119 ? -9.539 -2.199 -6.918 1 83.75 119 ALA B C 1
ATOM 1941 O O . ALA B 1 119 ? -9.93 -2.785 -7.926 1 83.75 119 ALA B O 1
ATOM 1942 N N . PRO B 1 120 ? -9.227 -2.795 -5.758 1 84.75 120 PRO B N 1
ATOM 1943 C CA . PRO B 1 120 ? -9.352 -4.254 -5.727 1 84.75 120 PRO B CA 1
ATOM 1944 C C . PRO B 1 120 ? -10.805 -4.723 -5.793 1 84.75 120 PRO B C 1
ATOM 1946 O O . PRO B 1 120 ? -11.703 -4.031 -5.301 1 84.75 120 PRO B O 1
ATOM 1949 N N . SER B 1 121 ? -10.969 -5.809 -6.523 1 82.94 121 SER B N 1
ATOM 1950 C CA . SER B 1 121 ? -12.297 -6.422 -6.461 1 82.94 121 SER B CA 1
ATOM 1951 C C . SER B 1 121 ? -12.656 -6.805 -5.031 1 82.94 121 SER B C 1
ATOM 1953 O O . SER B 1 121 ? -11.781 -6.922 -4.172 1 82.94 121 SER B O 1
ATOM 1955 N N . LYS B 1 122 ? -13.969 -6.867 -4.824 1 84.31 122 LYS B N 1
ATOM 1956 C CA . LYS B 1 122 ? -14.438 -7.23 -3.488 1 84.31 122 LYS B CA 1
ATOM 1957 C C . LYS B 1 122 ? -13.781 -8.531 -3.016 1 84.31 122 LYS B C 1
ATOM 1959 O O . LYS B 1 122 ? -13.391 -8.641 -1.854 1 84.31 122 LYS B O 1
ATOM 1964 N N . ALA B 1 123 ? -13.633 -9.523 -3.998 1 86.69 123 ALA B N 1
ATOM 1965 C CA . ALA B 1 123 ? -13.062 -10.828 -3.678 1 86.69 123 ALA B CA 1
ATOM 1966 C C . ALA B 1 123 ? -11.578 -10.711 -3.34 1 86.69 123 ALA B C 1
ATOM 1968 O O . ALA B 1 123 ? -11.055 -11.5 -2.549 1 86.69 123 ALA B O 1
ATOM 1969 N N . ASP B 1 124 ? -10.938 -9.656 -3.816 1 92.56 124 ASP B N 1
ATOM 1970 C CA . ASP B 1 124 ? -9.492 -9.508 -3.656 1 92.56 124 ASP B CA 1
ATOM 1971 C C . ASP B 1 124 ? -9.164 -8.586 -2.488 1 92.56 124 ASP B C 1
ATOM 1973 O O . ASP B 1 124 ? -7.992 -8.422 -2.131 1 92.56 124 ASP B O 1
ATOM 1977 N N . GLY B 1 125 ? -10.18 -8.016 -1.839 1 92.56 125 GLY B N 1
ATOM 1978 C CA . GLY B 1 125 ? -10.008 -7.016 -0.798 1 92.56 125 GLY B CA 1
ATOM 1979 C C . GLY B 1 125 ? -9.07 -7.457 0.31 1 92.56 125 GLY B C 1
ATOM 1980 O O . GLY B 1 125 ? -8.039 -6.824 0.547 1 92.56 125 GLY B O 1
ATOM 1981 N N . PRO B 1 126 ? -9.422 -8.562 0.945 1 93.75 126 PRO B N 1
ATOM 1982 C CA . PRO B 1 126 ? -8.578 -9.023 2.051 1 93.75 126 PRO B CA 1
ATOM 1983 C C . PRO B 1 126 ? -7.156 -9.359 1.61 1 93.75 126 PRO B C 1
ATOM 1985 O O . PRO B 1 126 ? -6.199 -9.094 2.346 1 93.75 126 PRO B O 1
ATOM 1988 N N . TYR B 1 127 ? -7.047 -9.922 0.47 1 96.62 127 TYR B N 1
ATOM 1989 C CA . TYR B 1 127 ? -5.754 -10.266 -0.114 1 96.62 127 TYR B CA 1
ATOM 1990 C C . TYR B 1 127 ? -4.91 -9.016 -0.349 1 96.62 127 TYR B C 1
ATOM 1992 O O . TYR B 1 127 ? -3.773 -8.938 0.117 1 96.62 127 TYR B O 1
ATOM 2000 N N . VAL B 1 128 ? -5.398 -8.008 -0.977 1 95.94 128 VAL B N 1
ATOM 2001 C CA . VAL B 1 128 ? -4.688 -6.777 -1.297 1 95.94 128 VAL B CA 1
ATOM 2002 C C . VAL B 1 128 ? -4.34 -6.031 -0.01 1 95.94 128 VAL B C 1
ATOM 2004 O O . VAL B 1 128 ? -3.219 -5.547 0.151 1 95.94 128 VAL B O 1
ATOM 2007 N N . GLU B 1 129 ? -5.27 -5.98 0.89 1 94.88 129 GLU B N 1
ATOM 2008 C CA . GLU B 1 129 ? -5.047 -5.316 2.17 1 94.88 129 GLU B CA 1
ATOM 2009 C C . GLU B 1 129 ? -3.863 -5.93 2.912 1 94.88 129 GLU B C 1
ATOM 2011 O O . GLU B 1 129 ? -3.01 -5.211 3.434 1 94.88 129 GLU B O 1
ATOM 2016 N N . ARG B 1 130 ? -3.779 -7.223 2.949 1 96.88 130 ARG B N 1
ATOM 2017 C CA . ARG B 1 130 ? -2.705 -7.918 3.65 1 96.88 130 ARG B CA 1
ATOM 2018 C C . ARG B 1 130 ? -1.352 -7.613 3.016 1 96.88 130 ARG B C 1
ATOM 2020 O O . ARG B 1 130 ? -0.362 -7.402 3.721 1 96.88 130 ARG B O 1
ATOM 2027 N N . LEU B 1 131 ? -1.318 -7.586 1.729 1 97.56 131 LEU B N 1
ATOM 2028 C CA . LEU B 1 131 ? -0.063 -7.344 1.027 1 97.56 131 LEU B CA 1
ATOM 2029 C C . LEU B 1 131 ? 0.375 -5.891 1.185 1 97.56 131 LEU B C 1
ATOM 2031 O O . LEU B 1 131 ? 1.55 -5.617 1.44 1 97.56 131 LEU B O 1
ATOM 2035 N N . VAL B 1 132 ? -0.51 -4.973 1.056 1 96.31 132 VAL B N 1
ATOM 2036 C CA . VAL B 1 132 ? -0.215 -3.553 1.233 1 96.31 132 VAL B CA 1
ATOM 2037 C C . VAL B 1 132 ? 0.268 -3.299 2.66 1 96.31 132 VAL B C 1
ATOM 2039 O O . VAL B 1 132 ? 1.245 -2.578 2.871 1 96.31 132 VAL B O 1
ATOM 2042 N N . ASN B 1 133 ? -0.403 -3.893 3.623 1 95.69 133 ASN B N 1
ATOM 2043 C CA . ASN B 1 133 ? 0.019 -3.758 5.012 1 95.69 133 ASN B CA 1
ATOM 2044 C C . ASN B 1 133 ? 1.438 -4.277 5.223 1 95.69 133 ASN B C 1
ATOM 2046 O O . ASN B 1 133 ? 2.209 -3.703 5.992 1 95.69 133 ASN B O 1
ATOM 2050 N N . ALA B 1 134 ? 1.767 -5.301 4.574 1 96.44 134 ALA B N 1
ATOM 2051 C CA . ALA B 1 134 ? 3.125 -5.832 4.664 1 96.44 134 ALA B CA 1
ATOM 2052 C C . ALA B 1 134 ? 4.141 -4.828 4.125 1 96.44 134 ALA B C 1
ATOM 2054 O O . ALA B 1 134 ? 5.219 -4.656 4.703 1 96.44 134 ALA B O 1
ATOM 2055 N N . ALA B 1 135 ? 3.795 -4.262 3.016 1 96.25 135 ALA B N 1
ATOM 2056 C CA . ALA B 1 135 ? 4.664 -3.232 2.455 1 96.25 135 ALA B CA 1
ATOM 2057 C C . ALA B 1 135 ? 4.844 -2.074 3.434 1 96.25 135 ALA B C 1
ATOM 2059 O O . ALA B 1 135 ? 5.957 -1.575 3.617 1 96.25 135 ALA B O 1
ATOM 2060 N N . ILE B 1 136 ? 3.74 -1.639 4.031 1 95.12 136 ILE B N 1
ATOM 2061 C CA . ILE B 1 136 ? 3.75 -0.541 4.988 1 95.12 136 ILE B CA 1
ATOM 2062 C C . ILE B 1 136 ? 4.605 -0.918 6.195 1 95.12 136 ILE B C 1
ATOM 2064 O O . ILE B 1 136 ? 5.41 -0.115 6.672 1 95.12 136 ILE B O 1
ATOM 2068 N N . GLU B 1 137 ? 4.473 -2.135 6.668 1 93.5 137 GLU B N 1
ATOM 2069 C CA . GLU B 1 137 ? 5.27 -2.611 7.793 1 93.5 137 GLU B CA 1
ATOM 2070 C C . GLU B 1 137 ? 6.762 -2.566 7.477 1 93.5 137 GLU B C 1
ATOM 2072 O O . GLU B 1 137 ? 7.578 -2.25 8.344 1 93.5 137 GLU B O 1
ATOM 2077 N N . GLU B 1 138 ? 7.082 -2.947 6.297 1 92.44 138 GLU B N 1
ATOM 2078 C CA . GLU B 1 138 ? 8.477 -2.873 5.875 1 92.44 138 GLU B CA 1
ATOM 2079 C C . GLU B 1 138 ? 8.984 -1.435 5.906 1 92.44 138 GLU B C 1
ATOM 2081 O O . GLU B 1 138 ? 10.125 -1.18 6.312 1 92.44 138 GLU B O 1
ATOM 2086 N N . TYR B 1 139 ? 8.18 -0.561 5.43 1 92.19 139 TYR B N 1
ATOM 2087 C CA . TYR B 1 139 ? 8.492 0.862 5.461 1 92.19 139 TYR B CA 1
ATOM 2088 C C . TYR B 1 139 ? 8.75 1.334 6.891 1 92.19 139 TYR B C 1
ATOM 2090 O O . TYR B 1 139 ? 9.75 2.006 7.16 1 92.19 139 TYR B O 1
ATOM 2098 N N . VAL B 1 140 ? 7.887 1 7.781 1 92.31 140 VAL B N 1
ATOM 2099 C CA . VAL B 1 140 ? 7.973 1.417 9.18 1 92.31 140 VAL B CA 1
ATOM 2100 C C . VAL B 1 140 ? 9.242 0.846 9.812 1 92.31 140 VAL B C 1
ATOM 2102 O O . VAL B 1 140 ? 9.961 1.551 10.523 1 92.31 140 VAL B O 1
ATOM 2105 N N . SER B 1 141 ? 9.5 -0.383 9.531 1 90 141 SER B N 1
ATOM 2106 C CA . SER B 1 141 ? 10.672 -1.061 10.094 1 90 141 SER B CA 1
ATOM 2107 C C . SER B 1 141 ? 11.969 -0.403 9.633 1 90 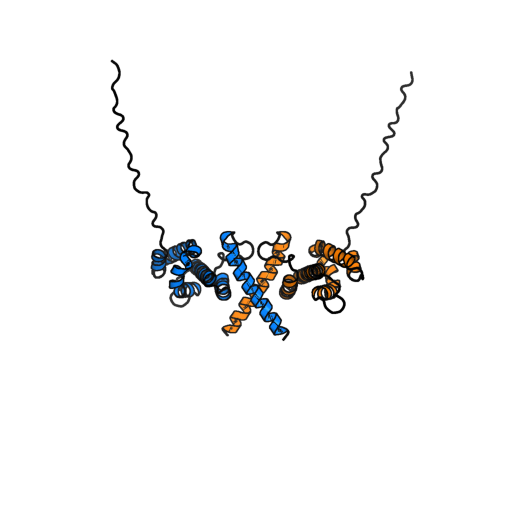141 SER B C 1
ATOM 2109 O O . SER B 1 141 ? 12.906 -0.256 10.414 1 90 141 SER B O 1
ATOM 2111 N N . ARG B 1 142 ? 12.023 0.01 8.438 1 87.06 142 ARG B N 1
ATOM 2112 C CA . ARG B 1 142 ? 13.219 0.64 7.891 1 87.06 142 ARG B CA 1
ATOM 2113 C C . ARG B 1 142 ? 13.445 2.02 8.5 1 87.06 142 ARG B C 1
ATOM 2115 O O . ARG B 1 142 ? 14.578 2.404 8.781 1 87.06 142 ARG B O 1
ATOM 2122 N N . ARG B 1 143 ? 12.422 2.76 8.672 1 85.62 143 ARG B N 1
ATOM 2123 C CA . ARG B 1 143 ? 12.516 4.094 9.258 1 85.62 143 ARG B CA 1
ATOM 2124 C C . ARG B 1 143 ? 12.992 4.02 10.703 1 85.62 143 ARG B C 1
ATOM 2126 O O . ARG B 1 143 ? 13.781 4.855 11.148 1 85.62 143 ARG B O 1
ATOM 2133 N N . ALA B 1 144 ? 12.516 3.07 11.367 1 82.56 144 ALA B N 1
ATOM 2134 C CA . ALA B 1 144 ? 12.953 2.869 12.75 1 82.56 144 ALA B CA 1
ATOM 2135 C C . ALA B 1 144 ? 14.453 2.588 12.82 1 82.56 144 ALA B C 1
ATOM 2137 O O . ALA B 1 144 ? 15.125 3.029 13.75 1 82.56 144 ALA B O 1
ATOM 2138 N N . ARG B 1 145 ? 14.992 1.979 11.82 1 80.19 145 ARG B N 1
ATOM 2139 C CA . ARG B 1 145 ? 16.406 1.637 11.797 1 80.19 145 ARG B CA 1
ATOM 2140 C C . ARG B 1 145 ? 17.266 2.852 11.438 1 80.19 145 ARG B C 1
ATOM 2142 O O . ARG B 1 145 ? 18.422 2.947 11.844 1 80.19 145 ARG B O 1
ATOM 2149 N N . GLU B 1 146 ? 16.656 3.713 10.664 1 74.69 146 GLU B N 1
ATOM 2150 C CA . GLU B 1 146 ? 17.391 4.918 10.273 1 74.69 146 GLU B CA 1
ATOM 2151 C C . GLU B 1 146 ? 17.531 5.883 11.445 1 74.69 146 GLU B C 1
ATOM 2153 O O . GLU B 1 146 ? 18.484 6.66 11.508 1 74.69 146 GLU B O 1
ATOM 2158 N N . PHE B 1 147 ? 16.672 5.852 12.398 1 67.31 147 PHE B N 1
ATOM 2159 C CA . PHE B 1 147 ? 16.719 6.734 13.555 1 67.31 147 PHE B CA 1
ATOM 2160 C C . PHE B 1 147 ? 17.453 6.07 14.711 1 67.31 147 PHE B C 1
ATOM 2162 O O . PHE B 1 147 ? 17.797 6.727 15.695 1 67.31 147 PHE B O 1
ATOM 2169 N N . ASP B 1 148 ? 17.719 4.773 14.688 1 59.5 148 ASP B N 1
ATOM 2170 C CA . ASP B 1 148 ? 18.609 4.113 15.625 1 59.5 148 ASP B CA 1
ATOM 2171 C C . ASP B 1 148 ? 20.078 4.258 15.195 1 59.5 148 ASP B C 1
ATOM 2173 O O . ASP B 1 148 ? 20.953 4.496 16.031 1 59.5 148 ASP B O 1
#

InterPro domains:
  IPR048570 26S proteasome non-ATPase regulatory subunit 1/RPN2, N-terminal domain [PF21505] (25-146)

pLDDT: mean 83.15, std 21.58, range [21.8, 98.69]

Organism: Thalassiosira oceanica (NCBI:txid159749)